Protein AF-A0A382QMJ4-F1 (afdb_monomer)

Radius of gyration: 27.03 Å; Cα contacts (8 Å, |Δi|>4): 283; chains: 1; bounding box: 65×47×82 Å

Nearest PDB structures (foldseek):
  8xok-assembly1_A  TM=1.299E-01  e=7.570E+00  Homo sapiens

pLDDT: mean 84.36, std 14.9, range [26.34, 98.0]

Structure (mmCIF, N/CA/C/O backbone):
data_AF-A0A382QMJ4-F1
#
_entry.id   AF-A0A382QMJ4-F1
#
loop_
_atom_site.group_PDB
_atom_site.id
_atom_site.type_symbol
_atom_site.label_atom_id
_atom_site.label_alt_id
_atom_site.label_comp_id
_atom_site.label_asym_id
_atom_site.label_entity_id
_atom_site.label_seq_id
_atom_site.pdbx_PDB_ins_code
_atom_site.Cartn_x
_atom_site.Cartn_y
_atom_site.Cartn_z
_atom_site.occupancy
_atom_site.B_iso_or_equiv
_atom_site.auth_seq_id
_atom_site.auth_comp_id
_atom_site.auth_asym_id
_atom_site.auth_atom_id
_atom_site.pdbx_PDB_model_num
ATOM 1 N N . MET A 1 1 ? 3.760 28.906 -30.280 1.00 43.59 1 MET A N 1
ATOM 2 C CA . MET A 1 1 ? 4.156 28.653 -28.880 1.00 43.59 1 MET A CA 1
ATOM 3 C C . MET A 1 1 ? 4.603 27.207 -28.835 1.00 43.59 1 MET A C 1
ATOM 5 O O . MET A 1 1 ? 3.850 26.388 -29.345 1.00 43.59 1 MET A O 1
ATOM 9 N N . SER A 1 2 ? 5.829 26.915 -28.385 1.00 53.88 2 SER A N 1
ATOM 10 C CA . SER A 1 2 ? 6.267 25.518 -28.235 1.00 53.88 2 SER A CA 1
ATOM 11 C C . SER A 1 2 ? 5.356 24.853 -27.202 1.00 53.88 2 SER A C 1
ATOM 13 O O . SER A 1 2 ? 4.966 25.505 -26.226 1.00 53.88 2 SER A O 1
ATOM 15 N N . SER A 1 3 ? 4.936 23.621 -27.480 1.00 79.19 3 SER A N 1
ATOM 16 C CA . SER A 1 3 ? 4.109 22.864 -26.545 1.00 79.19 3 SER A CA 1
ATOM 17 C C . SER A 1 3 ? 4.909 22.601 -25.266 1.00 79.19 3 SER A C 1
ATOM 19 O O . SER A 1 3 ? 6.141 22.594 -25.301 1.00 79.19 3 SER A O 1
ATOM 21 N N . ASP A 1 4 ? 4.242 22.401 -24.130 1.00 79.81 4 ASP A N 1
ATOM 22 C CA . ASP A 1 4 ? 4.947 22.089 -22.878 1.00 79.81 4 ASP A CA 1
ATOM 23 C C . ASP A 1 4 ? 5.762 20.787 -22.988 1.00 79.81 4 ASP A C 1
ATOM 25 O O . ASP A 1 4 ? 6.821 20.671 -22.378 1.00 79.81 4 ASP A O 1
ATOM 29 N N . LEU A 1 5 ? 5.354 19.878 -23.882 1.00 79.69 5 LEU A N 1
ATOM 30 C CA . LEU A 1 5 ? 6.121 18.690 -24.255 1.00 79.69 5 LEU A CA 1
ATOM 31 C C . LEU A 1 5 ? 7.453 19.036 -24.941 1.00 79.69 5 LEU A C 1
ATOM 33 O O . LEU A 1 5 ? 8.472 18.431 -24.628 1.00 79.69 5 LEU A O 1
ATOM 37 N N . ASP A 1 6 ? 7.472 20.024 -25.843 1.00 83.62 6 ASP A N 1
ATOM 38 C CA . ASP A 1 6 ? 8.705 20.441 -26.530 1.00 83.62 6 ASP A CA 1
ATOM 39 C C . ASP A 1 6 ? 9.717 21.054 -25.549 1.00 83.62 6 ASP A C 1
ATOM 41 O O . ASP A 1 6 ? 10.924 20.887 -25.719 1.00 83.62 6 ASP A O 1
ATOM 45 N N . LYS A 1 7 ? 9.233 21.758 -24.514 1.00 85.44 7 LYS A N 1
ATOM 46 C CA . LYS A 1 7 ? 10.092 22.302 -23.450 1.00 85.44 7 LYS A CA 1
ATOM 47 C C . LYS A 1 7 ? 10.670 21.185 -22.591 1.00 85.44 7 LYS A C 1
ATOM 49 O O . LYS A 1 7 ? 11.881 21.144 -22.410 1.00 85.44 7 LYS A O 1
ATOM 54 N N . ALA A 1 8 ? 9.822 20.262 -22.135 1.00 82.81 8 ALA A N 1
ATOM 55 C CA . ALA A 1 8 ? 10.253 19.114 -21.343 1.00 82.81 8 ALA A CA 1
ATOM 56 C C . ALA A 1 8 ? 11.268 18.251 -22.109 1.00 82.81 8 ALA A C 1
ATOM 58 O O . ALA A 1 8 ? 12.269 17.815 -21.547 1.00 82.81 8 ALA A O 1
ATOM 59 N N . LEU A 1 9 ? 11.056 18.059 -23.416 1.00 87.50 9 LEU A N 1
ATOM 60 C CA . LEU A 1 9 ? 12.003 17.363 -24.282 1.00 87.50 9 LEU A CA 1
ATOM 61 C C . LEU A 1 9 ? 13.348 18.095 -24.362 1.00 87.50 9 LEU A C 1
ATOM 63 O O . LEU A 1 9 ? 14.394 17.465 -24.230 1.00 87.50 9 LEU A O 1
ATOM 67 N N . ALA A 1 10 ? 13.337 19.415 -24.560 1.00 88.19 10 ALA A N 1
ATOM 68 C CA . ALA A 1 10 ? 14.561 20.209 -24.616 1.00 88.19 10 ALA A CA 1
ATOM 69 C C . ALA A 1 10 ? 15.339 20.177 -23.288 1.00 88.19 10 ALA A C 1
ATOM 71 O O . ALA A 1 10 ? 16.561 20.048 -23.301 1.00 88.19 10 ALA A O 1
ATOM 72 N N . GLU A 1 11 ? 14.640 20.251 -22.154 1.00 87.06 11 GLU A N 1
ATOM 73 C CA . GLU A 1 11 ? 15.237 20.139 -20.818 1.00 87.06 11 GLU A CA 1
ATOM 74 C C . GLU A 1 11 ? 15.826 18.747 -20.565 1.00 87.06 11 GLU A C 1
ATOM 76 O O . GLU A 1 11 ? 16.939 18.641 -20.052 1.00 87.06 11 GLU A O 1
ATOM 81 N N . ALA A 1 12 ? 15.126 17.681 -20.965 1.00 87.31 12 ALA A N 1
ATOM 82 C CA . ALA A 1 12 ? 15.627 16.316 -20.829 1.00 87.31 12 ALA A CA 1
ATOM 83 C C . ALA A 1 12 ? 16.903 16.098 -21.659 1.00 87.31 12 ALA A C 1
ATOM 85 O O . ALA A 1 12 ? 17.897 15.583 -21.153 1.00 87.31 12 ALA A O 1
ATOM 86 N N . LEU A 1 13 ? 16.909 16.549 -22.917 1.00 88.44 13 LEU A N 1
ATOM 87 C CA . LEU A 1 13 ? 18.073 16.426 -23.799 1.00 88.44 13 LEU A CA 1
ATOM 88 C C . LEU A 1 13 ? 19.282 17.248 -23.322 1.00 88.44 13 LEU A C 1
ATOM 90 O O . LEU A 1 13 ? 20.415 16.892 -23.635 1.00 88.44 13 LEU A O 1
ATOM 94 N N . ALA A 1 14 ? 19.066 18.325 -22.563 1.00 90.62 14 ALA A N 1
ATOM 95 C CA . ALA A 1 14 ? 20.147 19.122 -21.986 1.00 90.62 14 ALA A CA 1
ATOM 96 C C . ALA A 1 14 ? 20.826 18.453 -20.775 1.00 90.62 14 ALA A C 1
ATOM 98 O O . ALA A 1 14 ? 21.955 18.812 -20.453 1.00 90.62 14 ALA A O 1
ATOM 99 N N . ASN A 1 15 ? 20.164 17.485 -20.127 1.00 90.50 15 ASN A N 1
ATOM 100 C CA . ASN A 1 15 ? 20.586 16.890 -18.852 1.00 90.50 15 ASN A CA 1
ATOM 101 C C . ASN A 1 15 ? 20.744 15.358 -18.927 1.00 90.50 15 ASN A C 1
ATOM 103 O O . ASN A 1 15 ? 20.526 14.657 -17.938 1.00 90.50 15 ASN A O 1
ATOM 107 N N . LEU A 1 16 ? 21.098 14.819 -20.099 1.00 89.44 16 LEU A N 1
ATOM 108 C CA . LEU A 1 16 ? 21.135 13.370 -20.335 1.00 89.44 16 LEU A CA 1
ATOM 109 C C . LEU A 1 16 ? 22.058 12.613 -19.375 1.00 89.44 16 LEU A C 1
ATOM 111 O O . LEU A 1 16 ? 21.655 11.572 -18.869 1.00 89.44 16 LEU A O 1
ATOM 115 N N . ASP A 1 17 ? 23.248 13.139 -19.080 1.00 89.06 17 ASP A N 1
ATOM 116 C CA . ASP A 1 17 ? 24.201 12.476 -18.179 1.00 89.06 17 ASP A CA 1
ATOM 117 C C . ASP A 1 17 ? 23.620 12.287 -16.770 1.00 89.06 17 ASP A C 1
ATOM 119 O O . ASP A 1 17 ? 23.751 11.218 -16.171 1.00 89.06 17 ASP A O 1
ATOM 123 N N . GLU A 1 18 ? 22.920 13.305 -16.257 1.00 89.38 18 GLU A N 1
ATOM 124 C CA . GLU A 1 18 ? 22.237 13.222 -14.965 1.00 89.38 18 GLU A CA 1
ATOM 125 C C . GLU A 1 18 ? 21.070 12.230 -15.024 1.00 89.38 18 GLU A C 1
ATOM 127 O O . GLU A 1 18 ? 20.919 11.402 -14.124 1.00 89.38 18 GLU A O 1
ATOM 132 N N . ILE A 1 19 ? 20.265 12.279 -16.093 1.00 90.62 19 ILE A N 1
ATOM 133 C CA . ILE A 1 19 ? 19.146 11.350 -16.295 1.00 90.62 19 ILE A CA 1
ATOM 134 C C . ILE A 1 19 ? 19.650 9.909 -16.313 1.00 90.62 19 ILE A C 1
ATOM 136 O O . ILE A 1 19 ? 19.072 9.067 -15.635 1.00 90.62 19 ILE A O 1
ATOM 140 N N . PHE A 1 20 ? 20.731 9.615 -17.034 1.00 92.31 20 PHE A N 1
ATOM 141 C CA . PHE A 1 20 ? 21.288 8.267 -17.102 1.00 92.31 20 PHE A CA 1
ATOM 142 C C . PHE A 1 20 ? 21.798 7.782 -15.751 1.00 92.31 20 PHE A C 1
ATOM 144 O O . PHE A 1 20 ? 21.409 6.698 -15.320 1.00 92.31 20 PHE A O 1
ATOM 151 N N . ALA A 1 21 ? 22.596 8.593 -15.052 1.00 90.94 21 ALA A N 1
ATOM 152 C CA . ALA A 1 21 ? 23.123 8.223 -13.741 1.00 90.94 21 ALA A CA 1
ATOM 153 C C . ALA A 1 21 ? 21.995 7.924 -12.740 1.00 90.94 21 ALA A C 1
ATOM 155 O O . ALA A 1 21 ? 22.006 6.891 -12.071 1.00 90.94 21 ALA A O 1
ATOM 156 N N . ARG A 1 22 ? 20.979 8.794 -12.686 1.00 90.81 22 ARG A N 1
ATOM 157 C CA . ARG A 1 22 ? 19.830 8.627 -11.786 1.00 90.81 22 ARG A CA 1
ATOM 158 C C . ARG A 1 22 ? 18.921 7.474 -12.205 1.00 90.81 22 ARG A C 1
ATOM 160 O O . ARG A 1 22 ? 18.363 6.804 -11.341 1.00 90.81 22 ARG A O 1
ATOM 167 N N . TYR A 1 23 ? 18.755 7.237 -13.506 1.00 92.31 23 TYR A N 1
ATOM 168 C CA . TYR A 1 23 ? 17.988 6.104 -14.029 1.00 92.31 23 TYR A CA 1
ATOM 169 C C . TYR A 1 23 ? 18.645 4.777 -13.662 1.00 92.31 23 TYR A C 1
ATOM 171 O O . TYR A 1 23 ? 17.950 3.870 -13.211 1.00 92.31 23 TYR A O 1
ATOM 179 N N . ASP A 1 24 ? 19.970 4.685 -13.783 1.00 93.81 24 ASP A N 1
ATOM 180 C CA . ASP A 1 24 ? 20.723 3.487 -13.416 1.00 93.81 24 ASP A CA 1
ATOM 181 C C . ASP A 1 24 ? 20.689 3.221 -11.909 1.00 93.81 24 ASP A C 1
ATOM 183 O O . ASP A 1 24 ? 20.467 2.083 -11.496 1.00 93.81 24 ASP A O 1
ATOM 187 N N . GLU A 1 25 ? 20.837 4.262 -11.084 1.00 92.31 25 GLU A N 1
ATOM 188 C CA . GLU A 1 25 ? 20.699 4.161 -9.627 1.00 92.31 25 GLU A CA 1
ATOM 189 C C . GLU A 1 25 ? 19.294 3.683 -9.232 1.00 92.31 25 GLU A C 1
ATOM 191 O O . GLU A 1 25 ? 19.143 2.714 -8.484 1.00 92.31 25 GLU A O 1
ATOM 196 N N . ALA A 1 26 ? 18.256 4.317 -9.785 1.00 89.94 26 ALA A N 1
ATOM 197 C CA . ALA A 1 26 ? 16.871 3.963 -9.505 1.00 89.94 26 ALA A CA 1
ATOM 198 C C . ALA A 1 26 ? 16.523 2.544 -9.979 1.00 89.94 26 ALA A C 1
ATOM 200 O O . ALA A 1 26 ? 15.814 1.819 -9.281 1.00 89.94 26 ALA A O 1
ATOM 201 N N . ALA A 1 27 ? 17.027 2.125 -11.143 1.00 92.19 27 ALA A N 1
ATOM 202 C CA . ALA A 1 27 ? 16.827 0.775 -11.650 1.00 92.19 27 ALA A CA 1
ATOM 203 C C . ALA A 1 27 ? 17.534 -0.264 -10.770 1.00 92.19 27 ALA A C 1
ATOM 205 O O . ALA A 1 27 ? 16.921 -1.266 -10.410 1.00 92.19 27 ALA A O 1
ATOM 206 N N . ALA A 1 28 ? 18.784 -0.025 -10.365 1.00 92.62 28 ALA A N 1
ATOM 207 C CA . ALA A 1 28 ? 19.504 -0.922 -9.461 1.00 92.62 28 ALA A CA 1
ATOM 208 C C . ALA A 1 28 ? 18.771 -1.089 -8.119 1.00 92.62 28 ALA A C 1
ATOM 210 O O . ALA A 1 28 ? 18.620 -2.208 -7.619 1.00 92.62 28 ALA A O 1
ATOM 211 N N . GLU A 1 29 ? 18.248 0.007 -7.574 1.00 88.19 29 GLU A N 1
ATOM 212 C CA . GLU A 1 29 ? 17.472 -0.013 -6.338 1.00 88.19 29 GLU A CA 1
ATOM 213 C C . GLU A 1 29 ? 16.129 -0.740 -6.505 1.00 88.19 29 GLU A C 1
ATOM 215 O O . GLU A 1 29 ? 15.753 -1.562 -5.667 1.00 88.19 29 GLU A O 1
ATOM 220 N N . LEU A 1 30 ? 15.441 -0.545 -7.633 1.00 88.94 30 LEU A N 1
ATOM 221 C CA . LEU A 1 30 ? 14.241 -1.308 -7.984 1.00 88.94 30 LEU A CA 1
ATOM 222 C C . LEU A 1 30 ? 14.524 -2.819 -8.038 1.00 88.94 30 LEU A C 1
ATOM 224 O O . LEU A 1 30 ? 13.738 -3.607 -7.508 1.00 88.94 30 LEU A O 1
ATOM 228 N N . ILE A 1 31 ? 15.645 -3.237 -8.638 1.00 92.25 31 ILE A N 1
ATOM 229 C CA . ILE A 1 31 ? 16.054 -4.649 -8.680 1.00 92.25 31 ILE A CA 1
ATOM 230 C C . ILE A 1 31 ? 16.320 -5.182 -7.266 1.00 92.25 31 ILE A C 1
ATOM 232 O O . ILE A 1 31 ? 15.893 -6.296 -6.941 1.00 92.25 31 ILE A O 1
ATOM 236 N N . ARG A 1 32 ? 16.963 -4.387 -6.399 1.00 89.12 32 ARG A N 1
ATOM 237 C CA . ARG A 1 32 ? 17.190 -4.736 -4.988 1.00 89.12 32 ARG A CA 1
ATOM 238 C C . ARG A 1 32 ? 15.869 -4.968 -4.251 1.00 89.12 32 ARG A C 1
ATOM 240 O O . ARG A 1 32 ? 15.707 -6.012 -3.618 1.00 89.12 32 ARG A O 1
ATOM 247 N N . VAL A 1 33 ? 14.918 -4.041 -4.364 1.00 85.50 33 VAL A N 1
ATOM 248 C CA . VAL A 1 33 ? 13.591 -4.155 -3.733 1.00 85.50 33 VAL A CA 1
ATOM 249 C C . VAL A 1 33 ? 12.831 -5.362 -4.284 1.00 85.50 33 VAL A C 1
ATOM 251 O O . VAL A 1 33 ? 12.317 -6.173 -3.516 1.00 85.50 33 VAL A O 1
ATOM 254 N N . ALA A 1 34 ? 12.820 -5.557 -5.604 1.00 88.44 34 ALA A N 1
ATOM 255 C CA . ALA A 1 34 ? 12.154 -6.698 -6.225 1.00 88.44 34 ALA A CA 1
ATOM 256 C C . ALA A 1 34 ? 12.764 -8.045 -5.800 1.00 88.44 34 ALA A C 1
ATOM 258 O O . ALA A 1 34 ? 12.046 -9.036 -5.645 1.00 88.44 34 ALA A O 1
ATOM 259 N N . ARG A 1 35 ? 14.080 -8.101 -5.559 1.00 89.00 35 ARG A N 1
ATOM 260 C CA . ARG A 1 35 ? 14.741 -9.280 -4.985 1.00 89.00 35 ARG A CA 1
ATOM 261 C C . ARG A 1 35 ? 14.243 -9.571 -3.572 1.00 89.00 35 ARG A C 1
ATOM 263 O O . ARG A 1 35 ? 13.934 -10.729 -3.297 1.00 89.00 35 ARG A O 1
ATOM 270 N N . LEU A 1 36 ? 14.159 -8.562 -2.703 1.00 85.19 36 LEU A N 1
ATOM 271 C CA . LEU A 1 36 ? 13.637 -8.719 -1.337 1.00 85.19 36 LEU A CA 1
ATOM 272 C C . LEU A 1 36 ? 12.171 -9.161 -1.343 1.00 85.19 36 LEU A C 1
ATOM 274 O O . LEU A 1 36 ? 11.783 -10.029 -0.565 1.00 85.19 36 LEU A O 1
ATOM 278 N N . ASP A 1 37 ? 11.393 -8.660 -2.303 1.00 81.62 37 ASP A N 1
ATOM 279 C CA . ASP A 1 37 ? 10.021 -9.109 -2.544 1.00 81.62 37 ASP A CA 1
ATOM 280 C C . ASP A 1 37 ? 9.942 -10.531 -3.138 1.00 81.62 37 ASP A C 1
ATOM 282 O O . ASP A 1 37 ? 8.875 -11.142 -3.206 1.00 81.62 37 ASP A O 1
ATOM 286 N N . GLY A 1 38 ? 11.081 -11.097 -3.548 1.00 86.06 38 GLY A N 1
ATOM 287 C CA . GLY A 1 38 ? 11.242 -12.473 -3.999 1.00 86.06 38 GLY A CA 1
ATOM 288 C C . GLY A 1 38 ? 11.049 -12.692 -5.498 1.00 86.06 38 GLY A C 1
ATOM 289 O O . GLY A 1 38 ? 10.889 -13.848 -5.895 1.00 86.06 38 GLY A O 1
ATOM 290 N N . HIS A 1 39 ? 11.029 -11.643 -6.333 1.00 87.31 39 HIS A N 1
ATOM 291 C CA . HIS A 1 39 ? 10.876 -11.760 -7.795 1.00 87.31 39 HIS A CA 1
ATOM 292 C C . HIS A 1 39 ? 11.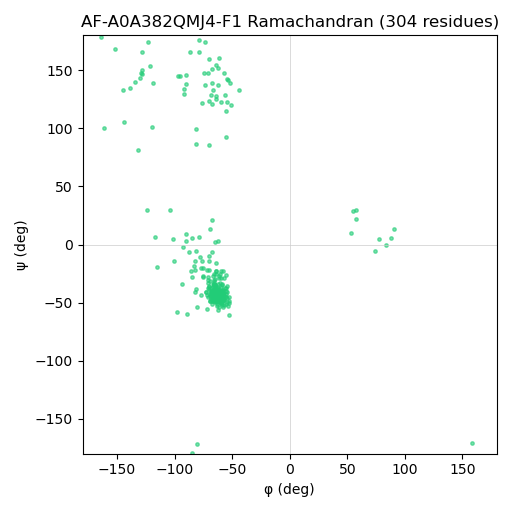936 -12.660 -8.430 1.00 87.31 39 HIS A C 1
ATOM 294 O O . HIS A 1 39 ? 11.608 -13.462 -9.295 1.00 87.31 39 HIS A O 1
ATOM 300 N N . PHE A 1 40 ? 13.164 -12.589 -7.924 1.00 91.06 40 PHE A N 1
ATOM 301 C CA . PHE A 1 40 ? 14.326 -13.296 -8.457 1.00 91.06 40 PHE A CA 1
ATOM 302 C C . PHE A 1 40 ? 14.720 -14.523 -7.619 1.00 91.06 40 PHE A C 1
ATOM 304 O O . PHE A 1 40 ? 15.900 -14.859 -7.507 1.00 91.06 40 PHE A O 1
ATOM 311 N N . ALA A 1 41 ? 13.753 -15.170 -6.960 1.00 85.88 41 ALA A N 1
ATOM 312 C CA . ALA A 1 41 ? 14.025 -16.302 -6.077 1.00 85.88 41 ALA A CA 1
ATOM 313 C C . ALA A 1 41 ? 14.816 -17.411 -6.802 1.00 85.88 41 ALA A C 1
ATOM 315 O O . ALA A 1 41 ? 14.373 -17.947 -7.816 1.00 85.88 41 ALA A O 1
ATOM 316 N N . GLY A 1 42 ? 15.984 -17.767 -6.256 1.00 84.69 42 GLY A N 1
ATOM 317 C CA . GLY A 1 42 ? 16.872 -18.788 -6.822 1.00 84.69 42 GLY A CA 1
ATOM 318 C C . GLY A 1 42 ? 17.889 -18.281 -7.851 1.00 84.69 42 GLY A C 1
ATOM 319 O O . GLY A 1 42 ? 18.602 -19.103 -8.423 1.00 84.69 42 GLY A O 1
ATOM 320 N N . ARG A 1 43 ? 17.983 -16.965 -8.089 1.00 88.88 43 ARG A N 1
ATOM 321 C CA . ARG A 1 43 ? 19.046 -16.358 -8.904 1.00 88.88 43 ARG A CA 1
ATOM 322 C C . ARG A 1 43 ? 20.192 -15.819 -8.052 1.00 88.88 43 ARG A C 1
ATOM 324 O O . ARG A 1 43 ? 19.964 -15.269 -6.979 1.00 88.88 43 ARG A O 1
ATOM 331 N N . ASP A 1 44 ? 21.406 -15.936 -8.585 1.00 87.25 44 ASP A N 1
ATOM 332 C CA . ASP A 1 44 ? 22.616 -15.367 -7.986 1.00 87.25 44 ASP A CA 1
ATOM 333 C C . ASP A 1 44 ? 22.694 -13.845 -8.167 1.00 87.25 44 ASP A C 1
ATOM 335 O O . ASP A 1 44 ? 22.311 -13.315 -9.211 1.00 87.25 44 ASP A O 1
ATOM 339 N N . ASP A 1 45 ? 23.289 -13.158 -7.189 1.00 82.00 45 ASP A N 1
ATOM 340 C CA . ASP A 1 45 ? 23.393 -11.691 -7.135 1.00 82.00 45 ASP A CA 1
ATOM 341 C C . ASP A 1 45 ? 24.124 -11.092 -8.342 1.00 82.00 45 ASP A C 1
ATOM 343 O O . ASP A 1 45 ? 23.743 -10.032 -8.831 1.00 82.00 45 ASP A O 1
ATOM 347 N N . VAL A 1 46 ? 25.123 -11.799 -8.878 1.00 82.19 46 VAL A N 1
ATOM 348 C CA . VAL A 1 46 ? 25.865 -11.375 -10.080 1.00 82.19 46 VAL A CA 1
ATOM 349 C C . VAL A 1 46 ? 24.936 -11.245 -11.288 1.00 82.19 46 VAL A C 1
ATOM 351 O O . VAL A 1 46 ? 25.105 -10.350 -12.109 1.00 82.19 46 VAL A O 1
ATOM 354 N N . ASN A 1 47 ? 23.906 -12.089 -11.366 1.00 86.25 47 ASN A N 1
ATOM 355 C CA . ASN A 1 47 ? 22.935 -12.043 -12.452 1.00 86.25 47 ASN A CA 1
ATOM 356 C C . ASN A 1 47 ? 21.911 -10.914 -12.260 1.00 86.25 47 ASN A C 1
ATOM 358 O O . ASN A 1 47 ? 21.147 -10.633 -13.176 1.00 86.25 47 ASN A O 1
ATOM 362 N N . LEU A 1 48 ? 21.855 -10.267 -11.097 1.00 91.19 48 LEU A N 1
ATOM 363 C CA . LEU A 1 48 ? 20.897 -9.197 -10.806 1.00 91.19 48 LEU A CA 1
ATOM 364 C C . LEU A 1 48 ? 21.520 -7.801 -10.918 1.00 91.19 48 LEU A C 1
ATOM 366 O O . LEU A 1 48 ? 20.851 -6.812 -10.637 1.00 91.19 48 LEU A O 1
ATOM 370 N N . ALA A 1 49 ? 22.782 -7.698 -11.338 1.00 92.31 49 ALA A N 1
ATOM 371 C CA . ALA A 1 49 ? 23.406 -6.410 -11.597 1.00 92.31 49 ALA A CA 1
ATOM 372 C C . ALA A 1 49 ? 22.698 -5.694 -12.760 1.00 92.31 49 ALA A C 1
ATOM 374 O O . ALA A 1 49 ? 22.529 -6.262 -13.841 1.00 92.31 49 ALA A O 1
ATOM 375 N N . TRP A 1 50 ? 22.294 -4.443 -12.531 1.00 94.69 50 TRP A N 1
ATOM 376 C CA . TRP A 1 50 ? 21.764 -3.580 -13.581 1.00 94.69 50 TRP A CA 1
ATOM 377 C C . TRP A 1 50 ? 22.895 -3.182 -14.545 1.00 94.69 50 TRP A C 1
ATOM 379 O O . TRP A 1 50 ? 23.888 -2.610 -14.088 1.00 94.69 50 TRP A O 1
ATOM 389 N N . PRO A 1 51 ? 22.780 -3.454 -15.860 1.00 94.69 51 PRO A N 1
ATOM 390 C CA . PRO A 1 51 ? 23.744 -2.958 -16.839 1.00 94.69 51 PRO A CA 1
ATOM 391 C C . PRO A 1 51 ? 23.690 -1.423 -16.884 1.00 94.69 51 PRO A C 1
ATOM 393 O O . PRO A 1 51 ? 22.595 -0.899 -17.087 1.00 94.69 51 PRO A O 1
ATOM 396 N N . PRO A 1 52 ? 24.801 -0.687 -16.701 1.00 93.44 52 PRO A N 1
ATOM 397 C CA . PRO A 1 52 ? 24.808 0.779 -16.717 1.00 93.44 52 PRO A CA 1
ATOM 398 C C . PRO A 1 52 ? 24.552 1.336 -18.122 1.00 93.44 52 PRO A C 1
ATOM 400 O O . PRO A 1 52 ? 24.721 0.636 -19.115 1.00 93.44 52 PRO A O 1
ATOM 403 N N . SER A 1 53 ? 24.118 2.595 -18.217 1.00 90.25 53 SER A N 1
ATOM 404 C CA . SER A 1 53 ? 23.738 3.224 -19.495 1.00 90.25 53 SER A CA 1
ATOM 405 C C . SER A 1 53 ? 24.948 3.483 -20.390 1.00 90.25 53 SER A C 1
ATOM 407 O O . SER A 1 53 ? 24.807 3.576 -21.610 1.00 90.25 53 SER A O 1
ATOM 409 N N . HIS A 1 54 ? 26.133 3.545 -19.780 1.00 90.19 54 HIS A N 1
ATOM 410 C CA . HIS A 1 54 ? 27.421 3.640 -20.450 1.00 90.19 54 HIS A CA 1
ATOM 411 C C . HIS A 1 54 ? 28.390 2.594 -19.893 1.00 90.19 54 HIS A C 1
ATOM 413 O O . HIS A 1 54 ? 28.380 2.320 -18.691 1.00 90.19 54 HIS A O 1
ATOM 419 N N . GLY A 1 55 ? 29.228 2.029 -20.763 1.00 83.75 55 GLY A N 1
ATOM 420 C CA . GLY A 1 55 ? 30.334 1.156 -20.376 1.00 83.75 55 GLY A CA 1
ATOM 421 C C . GLY A 1 55 ? 31.500 1.921 -19.739 1.00 83.75 55 GLY A C 1
ATOM 422 O O . GLY A 1 55 ? 31.530 3.153 -19.727 1.00 83.75 55 GLY A O 1
ATOM 423 N N . ASP A 1 56 ? 32.504 1.185 -19.253 1.00 81.19 56 ASP A N 1
ATOM 424 C CA . ASP A 1 56 ? 33.701 1.751 -18.602 1.00 81.19 56 ASP A CA 1
ATOM 425 C C . ASP A 1 56 ? 34.508 2.698 -19.513 1.00 81.19 56 ASP A C 1
ATOM 427 O O . ASP A 1 56 ? 35.257 3.553 -19.037 1.00 81.19 56 ASP A O 1
ATOM 431 N N . ASP A 1 57 ? 34.368 2.553 -20.831 1.00 83.50 57 ASP A N 1
ATOM 432 C CA . ASP A 1 57 ? 34.997 3.392 -21.853 1.00 83.50 57 ASP A CA 1
ATOM 433 C C . ASP A 1 57 ? 34.140 4.607 -22.266 1.00 83.50 57 ASP A C 1
ATOM 435 O O . ASP A 1 57 ? 34.533 5.370 -23.152 1.00 83.50 57 ASP A O 1
ATOM 439 N N . GLY A 1 58 ? 32.983 4.798 -21.625 1.00 81.75 58 GLY A N 1
ATOM 440 C CA . GLY A 1 58 ? 32.018 5.854 -21.924 1.00 81.75 58 GLY A CA 1
ATOM 441 C C . GLY A 1 58 ? 31.158 5.588 -23.160 1.00 81.75 58 GLY A C 1
ATOM 442 O O . GLY A 1 58 ? 30.383 6.461 -23.553 1.00 81.75 58 GLY A O 1
ATOM 443 N N . SER A 1 59 ? 31.275 4.416 -23.793 1.00 86.19 59 SER A N 1
ATOM 444 C CA . SER A 1 59 ? 30.401 4.042 -24.905 1.00 86.19 59 SER A CA 1
ATOM 445 C C . SER A 1 59 ? 28.977 3.744 -24.412 1.00 86.19 59 SER A C 1
ATOM 447 O O . SER A 1 59 ? 28.811 3.268 -23.287 1.00 86.19 59 SER A O 1
ATOM 449 N N . PRO A 1 60 ? 27.929 4.028 -25.213 1.00 87.56 60 PRO A N 1
ATOM 450 C CA . PRO A 1 60 ? 26.569 3.619 -24.879 1.00 87.56 60 PRO A CA 1
ATOM 451 C C . PRO A 1 60 ? 26.479 2.108 -24.682 1.00 87.56 60 PRO A C 1
ATOM 453 O O . PRO A 1 60 ? 27.168 1.349 -25.366 1.00 87.56 60 PRO A O 1
ATOM 456 N N . ILE A 1 61 ? 25.590 1.684 -23.787 1.00 91.44 61 ILE A N 1
ATOM 457 C CA . ILE A 1 61 ? 25.330 0.268 -23.537 1.00 91.44 61 ILE A CA 1
ATOM 458 C C . ILE A 1 61 ? 24.991 -0.493 -24.828 1.00 91.44 61 ILE A C 1
ATOM 460 O O . ILE A 1 61 ? 24.310 0.012 -25.727 1.00 91.44 61 ILE A O 1
ATOM 464 N N . ASP A 1 62 ? 25.486 -1.722 -24.920 1.00 91.19 62 ASP A N 1
ATOM 465 C CA . ASP A 1 62 ? 25.336 -2.567 -26.094 1.00 91.19 62 ASP A CA 1
ATOM 466 C C . ASP A 1 62 ? 24.011 -3.353 -26.104 1.00 91.19 62 ASP A C 1
ATOM 468 O O . ASP A 1 62 ? 23.154 -3.234 -25.223 1.00 91.19 62 ASP A O 1
ATOM 472 N N . ALA A 1 63 ? 23.824 -4.160 -27.152 1.00 93.00 63 ALA A N 1
ATOM 473 C CA . ALA A 1 63 ? 22.622 -4.972 -27.317 1.00 93.00 63 ALA A CA 1
ATOM 474 C C . ALA A 1 63 ? 22.428 -5.969 -26.169 1.00 93.00 63 ALA A C 1
ATOM 476 O O . ALA A 1 63 ? 21.304 -6.127 -25.701 1.00 93.00 63 ALA A O 1
ATOM 477 N N . GLU A 1 64 ? 23.506 -6.610 -25.713 1.00 93.69 64 GLU A N 1
ATOM 478 C CA . GLU A 1 64 ? 23.455 -7.599 -24.635 1.00 93.69 64 GLU A CA 1
ATOM 479 C C . GLU A 1 64 ? 23.022 -6.941 -23.319 1.00 93.69 64 GLU A C 1
ATOM 481 O O . GLU A 1 64 ? 22.131 -7.445 -22.632 1.00 93.69 64 GLU A O 1
ATOM 486 N N . GLY A 1 65 ? 23.562 -5.761 -23.006 1.00 93.88 65 GLY A N 1
ATOM 487 C CA . GLY A 1 65 ? 23.149 -4.977 -21.850 1.00 93.88 65 GLY A CA 1
ATOM 488 C C . GLY A 1 65 ? 21.686 -4.535 -21.914 1.00 93.88 65 GLY A C 1
ATOM 489 O O . GLY A 1 65 ? 20.957 -4.692 -20.933 1.00 93.88 65 GLY A O 1
ATOM 490 N N . LEU A 1 66 ? 21.211 -4.035 -23.061 1.00 94.75 66 LEU A N 1
ATOM 491 C CA . LEU A 1 66 ? 19.801 -3.650 -23.224 1.00 94.75 66 LEU A CA 1
ATOM 492 C C . LEU A 1 66 ? 18.846 -4.848 -23.149 1.00 94.75 66 LEU A C 1
ATOM 494 O O . LEU A 1 66 ? 17.774 -4.746 -22.549 1.00 94.75 66 LEU A O 1
ATOM 498 N N . GLU A 1 67 ? 19.225 -5.991 -23.721 1.00 96.44 67 GLU A N 1
ATOM 499 C CA . GLU A 1 67 ? 18.467 -7.239 -23.599 1.00 96.44 67 GLU A CA 1
ATOM 500 C C . GLU A 1 67 ? 18.400 -7.685 -22.141 1.00 96.44 67 GLU A C 1
ATOM 502 O O . GLU A 1 67 ? 17.316 -7.995 -21.642 1.00 96.44 67 GLU A O 1
ATOM 507 N N . ARG A 1 68 ? 19.517 -7.594 -21.414 1.00 95.19 68 ARG A N 1
ATOM 508 C CA . ARG A 1 68 ? 19.550 -7.937 -19.996 1.00 95.19 68 ARG A CA 1
ATOM 509 C C . ARG A 1 68 ? 18.666 -7.024 -19.147 1.00 95.19 68 ARG A C 1
ATOM 511 O O . ARG A 1 68 ? 17.945 -7.514 -18.277 1.00 95.19 68 ARG A O 1
ATOM 518 N N . ARG A 1 69 ? 18.668 -5.713 -19.409 1.00 95.69 69 ARG A N 1
ATOM 519 C CA . ARG A 1 69 ? 17.740 -4.764 -18.767 1.00 95.69 69 ARG A CA 1
ATOM 520 C C . ARG A 1 69 ? 16.285 -5.161 -19.015 1.00 95.69 69 ARG A C 1
ATOM 522 O O . ARG A 1 69 ? 15.494 -5.204 -18.073 1.00 95.69 69 ARG A O 1
ATOM 529 N N . ALA A 1 70 ? 15.939 -5.470 -20.267 1.00 95.62 70 ALA A N 1
ATOM 530 C CA . ALA A 1 70 ? 14.584 -5.859 -20.644 1.00 95.62 70 ALA A CA 1
ATOM 531 C C . ALA A 1 70 ? 14.143 -7.150 -19.936 1.00 95.62 70 ALA A C 1
ATOM 533 O O . ALA A 1 70 ? 13.026 -7.207 -19.428 1.00 95.62 70 ALA A O 1
ATOM 534 N N . GLU A 1 71 ? 15.022 -8.150 -19.835 1.00 95.56 71 GLU A N 1
ATOM 535 C CA . GLU A 1 71 ? 14.761 -9.394 -19.100 1.00 95.56 71 GLU A CA 1
ATOM 536 C C . GLU A 1 71 ? 14.484 -9.154 -17.613 1.00 95.56 71 GLU A C 1
ATOM 538 O O . GLU A 1 71 ? 13.504 -9.672 -17.077 1.00 95.56 71 GLU A O 1
ATOM 543 N N . LEU A 1 72 ? 15.328 -8.359 -16.945 1.00 95.94 72 LEU A N 1
ATOM 544 C CA . LEU A 1 72 ? 15.182 -8.058 -15.520 1.00 95.94 72 LEU A CA 1
ATOM 545 C C . LEU A 1 72 ? 13.845 -7.362 -15.226 1.00 95.94 72 LEU A C 1
ATOM 547 O O . LEU A 1 72 ? 13.131 -7.751 -14.301 1.00 95.94 72 LEU A O 1
ATOM 551 N N . ILE A 1 73 ? 13.482 -6.364 -16.034 1.00 95.69 73 ILE A N 1
ATOM 552 C CA . ILE A 1 73 ? 12.222 -5.630 -15.874 1.00 95.69 73 ILE A CA 1
ATOM 553 C C . ILE A 1 73 ? 11.013 -6.498 -16.244 1.00 95.69 73 ILE A C 1
ATOM 555 O O . ILE A 1 73 ? 9.993 -6.446 -15.553 1.00 95.69 73 ILE A O 1
ATOM 559 N N . ALA A 1 74 ? 11.116 -7.327 -17.288 1.00 94.94 74 ALA A N 1
ATOM 560 C CA . ALA A 1 74 ? 10.056 -8.255 -17.676 1.00 94.94 74 ALA A CA 1
ATOM 561 C C . ALA A 1 74 ? 9.761 -9.281 -16.574 1.00 94.94 74 ALA A C 1
ATOM 563 O O . ALA A 1 74 ? 8.599 -9.545 -16.287 1.00 94.94 74 ALA A O 1
ATOM 564 N N . GLU A 1 75 ? 10.783 -9.807 -15.898 1.00 94.19 75 GLU A N 1
ATOM 565 C CA . GLU A 1 75 ? 10.602 -10.754 -14.792 1.00 94.19 75 GLU A CA 1
ATOM 566 C C . GLU A 1 75 ? 9.902 -10.123 -13.581 1.00 94.19 75 GLU A C 1
ATOM 568 O O . GLU A 1 75 ? 9.034 -10.749 -12.960 1.00 94.19 75 GLU A O 1
ATOM 573 N N . ILE A 1 76 ? 10.217 -8.861 -13.268 1.00 93.00 76 ILE A N 1
ATOM 574 C CA . ILE A 1 76 ? 9.484 -8.115 -12.238 1.00 93.00 76 ILE A CA 1
ATOM 575 C C . ILE A 1 76 ? 8.031 -7.947 -12.668 1.00 93.00 76 ILE A C 1
ATOM 577 O O . ILE A 1 76 ? 7.127 -8.329 -11.922 1.00 93.00 76 ILE A O 1
ATOM 581 N N . HIS A 1 77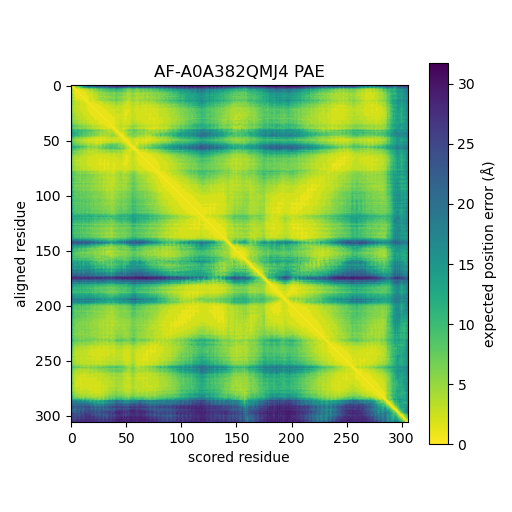 ? 7.815 -7.417 -13.874 1.00 92.44 77 HIS A N 1
ATOM 582 C CA . HIS A 1 77 ? 6.492 -7.196 -14.440 1.00 92.44 77 HIS A CA 1
ATOM 583 C C . HIS A 1 77 ? 5.662 -8.487 -14.393 1.00 92.44 77 HIS A C 1
ATOM 585 O O . HIS A 1 77 ? 4.667 -8.570 -13.677 1.00 92.44 77 HIS A O 1
ATOM 591 N N . ASP A 1 78 ? 6.099 -9.555 -15.040 1.00 91.62 78 ASP A N 1
ATOM 592 C CA . ASP A 1 78 ? 5.313 -10.785 -15.144 1.00 91.62 78 ASP A CA 1
ATOM 593 C C . ASP A 1 78 ? 5.081 -11.461 -13.778 1.00 91.62 78 ASP A C 1
ATOM 595 O O . ASP A 1 78 ? 4.069 -12.139 -13.571 1.00 91.62 78 ASP A O 1
ATOM 599 N N . GLY A 1 79 ? 5.971 -11.223 -12.809 1.00 88.75 79 GLY A N 1
ATOM 600 C CA . GLY A 1 79 ? 5.834 -11.699 -11.435 1.00 88.75 79 GLY A CA 1
ATOM 601 C C . GLY A 1 79 ? 4.847 -10.914 -10.559 1.00 88.75 79 GLY A C 1
ATOM 602 O O . GLY A 1 79 ? 4.393 -11.453 -9.546 1.00 88.75 79 GLY A O 1
ATOM 603 N N . ILE A 1 80 ? 4.492 -9.668 -10.899 1.00 87.56 80 ILE A N 1
ATOM 604 C CA . ILE A 1 80 ? 3.647 -8.810 -10.045 1.00 87.56 80 ILE A CA 1
ATOM 605 C C . ILE A 1 80 ? 2.191 -9.289 -9.955 1.00 87.56 80 ILE A C 1
ATOM 607 O O . ILE A 1 80 ? 1.694 -9.393 -8.830 1.00 87.56 80 ILE A O 1
ATOM 611 N N . PRO A 1 81 ? 1.470 -9.611 -11.051 1.00 87.44 81 PRO A N 1
ATOM 612 C CA . PRO A 1 81 ? 0.056 -9.976 -10.976 1.00 87.44 81 PRO A CA 1
ATOM 613 C C . PRO A 1 81 ? -0.271 -11.101 -9.978 1.00 87.44 81 PRO A C 1
ATOM 615 O O . PRO A 1 81 ? -1.182 -10.905 -9.165 1.00 87.44 81 PRO A O 1
ATOM 618 N N . PRO A 1 82 ? 0.437 -12.252 -9.954 1.00 87.31 82 PRO A N 1
ATOM 619 C CA . PRO A 1 82 ? 0.144 -13.299 -8.978 1.00 87.31 82 PRO A CA 1
ATOM 620 C C . PRO A 1 82 ? 0.466 -12.882 -7.533 1.00 87.31 82 PRO A C 1
ATOM 622 O O . PRO A 1 82 ? -0.293 -13.231 -6.627 1.00 87.31 82 PRO A O 1
ATOM 625 N N . ARG A 1 83 ? 1.540 -12.111 -7.300 1.00 84.56 83 ARG A N 1
ATOM 626 C CA . ARG A 1 83 ? 1.914 -11.609 -5.962 1.00 84.56 83 ARG A CA 1
ATOM 627 C C . ARG A 1 83 ? 0.902 -10.602 -5.434 1.00 84.56 83 ARG A C 1
ATOM 629 O O . ARG A 1 83 ? 0.405 -10.765 -4.322 1.00 84.56 83 ARG A O 1
ATOM 636 N N . ARG A 1 84 ? 0.536 -9.621 -6.265 1.00 86.56 84 ARG A N 1
ATOM 637 C CA . ARG A 1 84 ? -0.518 -8.640 -5.983 1.00 86.56 84 ARG A CA 1
ATOM 638 C C . ARG A 1 84 ? -1.812 -9.346 -5.607 1.00 86.56 84 ARG A C 1
ATOM 640 O O . ARG A 1 84 ? -2.380 -9.051 -4.564 1.00 86.56 84 ARG A O 1
ATOM 647 N N . ASN A 1 85 ? -2.269 -10.285 -6.437 1.00 89.38 85 ASN A N 1
ATOM 648 C CA . ASN A 1 85 ? -3.531 -10.978 -6.192 1.00 89.38 85 ASN A CA 1
ATOM 649 C C . ASN A 1 85 ? -3.499 -11.744 -4.863 1.00 89.38 85 ASN A C 1
ATOM 651 O O . ASN A 1 85 ? -4.446 -11.630 -4.094 1.00 89.38 85 ASN A O 1
ATOM 655 N N . ARG A 1 86 ? -2.408 -12.462 -4.559 1.00 88.19 86 ARG A N 1
ATOM 656 C CA . ARG A 1 86 ? -2.253 -13.156 -3.272 1.00 88.19 86 ARG A CA 1
ATOM 657 C C . ARG A 1 86 ? -2.330 -12.182 -2.096 1.00 88.19 86 ARG A C 1
ATOM 659 O O . ARG A 1 86 ? -3.155 -12.369 -1.214 1.00 88.19 86 ARG A O 1
ATOM 666 N N . ARG A 1 87 ? -1.535 -11.110 -2.114 1.00 86.50 87 ARG A N 1
ATOM 667 C CA . ARG A 1 87 ? -1.485 -10.140 -1.007 1.00 86.50 87 ARG A CA 1
ATOM 668 C C . ARG A 1 87 ? -2.792 -9.372 -0.817 1.00 86.50 87 ARG A C 1
ATOM 670 O O . ARG A 1 87 ? -3.137 -9.052 0.320 1.00 86.50 87 ARG A O 1
ATOM 677 N N . LEU A 1 88 ? -3.512 -9.085 -1.903 1.00 88.88 88 LEU A N 1
ATOM 678 C CA . LEU A 1 88 ? -4.838 -8.468 -1.848 1.00 88.88 88 LEU A CA 1
ATOM 679 C C . LEU A 1 88 ? -5.888 -9.409 -1.270 1.00 88.88 88 LEU A C 1
ATOM 681 O O . LEU A 1 88 ? -6.678 -8.969 -0.441 1.00 88.88 88 LEU A O 1
ATOM 685 N N . VAL A 1 89 ? -5.873 -10.684 -1.664 1.00 92.44 89 VAL A N 1
ATOM 686 C CA . VAL A 1 89 ? -6.748 -11.703 -1.070 1.00 92.44 89 VAL A CA 1
ATOM 687 C C . VAL A 1 89 ? -6.445 -11.845 0.418 1.00 92.44 89 VAL A C 1
ATOM 689 O O . VAL A 1 89 ? -7.357 -11.715 1.222 1.00 92.44 89 VAL A O 1
ATOM 692 N N . ASP A 1 90 ? -5.174 -11.968 0.805 1.00 90.44 90 ASP A N 1
ATOM 693 C CA . ASP A 1 90 ? -4.785 -12.073 2.216 1.00 90.44 90 ASP A CA 1
ATOM 694 C C . ASP A 1 90 ? -5.258 -10.861 3.043 1.00 90.44 90 ASP A C 1
ATOM 696 O O . ASP A 1 90 ? -5.682 -11.005 4.189 1.00 90.44 90 ASP A O 1
ATOM 700 N N . ALA A 1 91 ? -5.184 -9.651 2.480 1.00 90.38 91 ALA A N 1
ATOM 701 C CA . ALA A 1 91 ? -5.632 -8.433 3.154 1.00 90.38 91 ALA A CA 1
ATOM 702 C C . ALA A 1 91 ? -7.159 -8.357 3.261 1.00 90.38 91 ALA A C 1
ATOM 704 O O . ALA A 1 91 ? -7.688 -8.023 4.321 1.00 90.38 91 ALA A O 1
ATOM 705 N N . HIS A 1 92 ? -7.857 -8.706 2.180 1.00 93.00 92 HIS A N 1
ATOM 706 C CA . HIS A 1 92 ? -9.311 -8.778 2.139 1.00 93.00 92 HIS A CA 1
ATOM 707 C C . HIS A 1 92 ? -9.849 -9.821 3.127 1.00 93.00 92 HIS A C 1
ATOM 709 O O . HIS A 1 92 ? -10.762 -9.531 3.894 1.00 93.00 92 HIS A O 1
ATOM 715 N N . ASP A 1 93 ? -9.252 -11.011 3.173 1.00 94.56 93 ASP A N 1
ATOM 716 C CA . ASP A 1 93 ? -9.662 -12.082 4.082 1.00 94.56 93 ASP A CA 1
ATOM 717 C C . ASP A 1 93 ? -9.463 -11.672 5.545 1.00 94.56 93 ASP A C 1
ATOM 719 O O . ASP A 1 93 ? -10.332 -11.914 6.386 1.00 94.56 93 ASP A O 1
ATOM 723 N N . ARG A 1 94 ? -8.363 -10.970 5.860 1.00 90.81 94 ARG A N 1
ATOM 724 C CA . ARG A 1 94 ? -8.171 -10.365 7.187 1.00 90.81 94 ARG A CA 1
ATOM 725 C C . ARG A 1 94 ? -9.261 -9.337 7.484 1.00 90.81 94 ARG A C 1
ATOM 727 O O . ARG A 1 94 ? -9.866 -9.421 8.550 1.00 90.81 94 ARG A O 1
ATOM 734 N N . TYR A 1 95 ? -9.544 -8.413 6.567 1.00 93.38 95 TYR A N 1
ATOM 735 C CA . TYR A 1 95 ? -10.601 -7.409 6.726 1.00 93.38 95 TYR A CA 1
ATOM 736 C C . TYR A 1 95 ? -11.969 -8.052 7.007 1.00 93.38 95 TYR A C 1
ATOM 738 O O . TYR A 1 95 ? -12.608 -7.744 8.018 1.00 93.38 95 TYR A O 1
ATOM 746 N N . GLU A 1 96 ? -12.378 -9.018 6.185 1.00 96.75 96 GLU A N 1
ATOM 747 C CA . GLU A 1 96 ? -13.648 -9.725 6.361 1.00 96.75 96 GLU A CA 1
ATOM 748 C C . GLU A 1 96 ? -13.676 -10.554 7.652 1.00 96.75 96 GLU A C 1
ATOM 750 O O . GLU A 1 96 ? -14.703 -10.586 8.325 1.00 96.75 96 GLU A O 1
ATOM 755 N N . SER A 1 97 ? -12.555 -11.147 8.081 1.00 95.81 97 SER A N 1
ATOM 756 C CA . SER A 1 97 ? -12.488 -11.885 9.353 1.00 95.81 97 SER A CA 1
ATOM 757 C C . SER A 1 97 ? -12.701 -10.999 10.590 1.00 95.81 97 SER A C 1
ATOM 759 O O . SER A 1 97 ? -13.215 -11.468 11.607 1.00 95.81 97 SER A O 1
ATOM 761 N N . ARG A 1 98 ? -12.333 -9.710 10.518 1.00 95.12 98 ARG A N 1
ATOM 762 C CA . ARG A 1 98 ? -12.468 -8.745 11.626 1.00 95.12 98 ARG A CA 1
ATOM 763 C C . ARG A 1 98 ? -13.850 -8.095 11.669 1.00 95.12 98 ARG A C 1
ATOM 765 O O . ARG A 1 98 ? -14.303 -7.661 12.731 1.00 95.12 98 ARG A O 1
ATOM 772 N N . ARG A 1 99 ? -14.554 -8.072 10.536 1.00 96.25 99 ARG A N 1
ATOM 773 C CA . ARG A 1 99 ? -15.861 -7.423 10.382 1.00 96.25 99 ARG A CA 1
ATOM 774 C C . ARG A 1 99 ? -16.934 -7.911 11.369 1.00 96.25 99 ARG A C 1
ATOM 776 O O . ARG A 1 99 ? -17.621 -7.054 11.929 1.00 96.25 99 ARG A O 1
ATOM 783 N N . PRO A 1 100 ? -17.108 -9.221 11.649 1.00 96.69 100 PRO A N 1
ATOM 784 C CA . PRO A 1 100 ? -18.116 -9.673 12.607 1.00 96.69 100 PRO A CA 1
ATOM 785 C C . PRO A 1 100 ? -17.872 -9.128 14.018 1.00 96.69 100 PRO A C 1
ATOM 787 O O . PRO A 1 100 ? -18.805 -8.640 14.658 1.00 96.69 100 PRO A O 1
ATOM 790 N N . ALA A 1 101 ? -16.616 -9.151 14.478 1.00 95.56 101 ALA A N 1
ATOM 791 C CA . ALA A 1 101 ? -16.238 -8.632 15.788 1.00 95.56 101 ALA A CA 1
ATOM 792 C C . ALA A 1 101 ? -16.483 -7.120 15.879 1.00 95.56 101 ALA A C 1
ATOM 794 O O . ALA A 1 101 ? -17.061 -6.658 16.862 1.00 95.56 101 ALA A O 1
ATOM 795 N N . TYR A 1 102 ? -16.135 -6.362 14.837 1.00 96.88 102 TYR A N 1
ATOM 796 C CA . TYR A 1 102 ? -16.426 -4.931 14.751 1.00 96.88 102 TYR A CA 1
ATOM 797 C C . TYR A 1 102 ? -17.929 -4.634 14.872 1.00 96.88 102 TYR A C 1
ATOM 799 O O . TYR A 1 102 ? -18.352 -3.870 15.738 1.00 96.88 102 TYR A O 1
ATOM 807 N N . LEU A 1 103 ? -18.766 -5.297 14.065 1.00 96.62 103 LEU A N 1
ATOM 808 C CA . LEU A 1 103 ? -20.218 -5.079 14.069 1.00 96.62 103 LEU A CA 1
ATOM 809 C C . LEU A 1 103 ? -20.885 -5.512 15.383 1.00 96.62 103 LEU A C 1
ATOM 811 O O . LEU A 1 103 ? -21.857 -4.893 15.821 1.00 96.62 103 LEU A O 1
ATOM 815 N N . ARG A 1 104 ? -20.398 -6.582 16.022 1.00 96.31 104 ARG A N 1
ATOM 816 C CA . ARG A 1 104 ? -20.853 -6.992 17.360 1.00 96.31 104 ARG A CA 1
ATOM 817 C C . ARG A 1 104 ? -20.508 -5.929 18.402 1.00 96.31 104 ARG A C 1
ATOM 819 O O . ARG A 1 104 ? -21.382 -5.535 19.167 1.00 96.31 104 ARG A O 1
ATOM 826 N N . ASN A 1 105 ? -19.279 -5.423 18.394 1.00 96.94 105 ASN A N 1
ATOM 827 C CA . ASN A 1 105 ? -18.824 -4.439 19.375 1.00 96.94 105 ASN A CA 1
ATOM 828 C C . ASN A 1 105 ? -19.449 -3.051 19.185 1.00 96.94 105 ASN A C 1
ATOM 830 O O . ASN A 1 105 ? -19.721 -2.383 20.174 1.00 96.94 105 ASN A O 1
ATOM 834 N N . LEU A 1 106 ? -19.792 -2.642 17.961 1.00 96.19 106 LEU A N 1
ATOM 835 C CA . LEU A 1 106 ? -20.596 -1.430 17.755 1.00 96.19 106 LEU A CA 1
ATOM 836 C C . LEU A 1 106 ? -21.983 -1.533 18.404 1.00 96.19 106 LEU A C 1
ATOM 838 O O . LEU A 1 106 ? -22.483 -0.567 18.975 1.00 96.19 106 LEU A O 1
ATOM 842 N N . ARG A 1 107 ? -22.615 -2.711 18.338 1.00 97.31 107 ARG A N 1
ATOM 843 C CA . ARG A 1 107 ? -23.903 -2.949 19.006 1.00 97.31 107 ARG A CA 1
ATOM 844 C C . ARG A 1 107 ? -23.742 -2.957 20.526 1.00 97.31 107 ARG A C 1
ATOM 846 O O . ARG A 1 107 ? -24.571 -2.366 21.213 1.00 97.31 107 ARG A O 1
ATOM 853 N N . LEU A 1 108 ? -22.656 -3.551 21.029 1.00 97.19 108 LEU A N 1
ATOM 854 C CA . LEU A 1 108 ? -22.302 -3.518 22.449 1.00 97.19 108 LEU A CA 1
ATOM 855 C C . LEU A 1 108 ? -22.093 -2.084 22.943 1.00 97.19 108 LEU A C 1
ATOM 857 O O . LEU A 1 108 ? -22.685 -1.705 23.945 1.00 97.19 108 LEU A O 1
ATOM 861 N N . PHE A 1 109 ? -21.340 -1.268 22.203 1.00 97.75 109 PHE A N 1
ATOM 862 C CA . PHE A 1 109 ? -21.119 0.145 22.510 1.00 97.75 109 PHE A CA 1
AT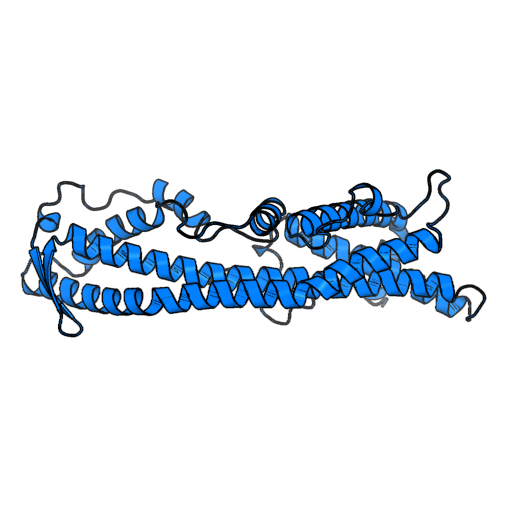OM 863 C C . PHE A 1 109 ? -22.437 0.894 22.703 1.00 97.75 109 PHE A C 1
ATOM 865 O O . PHE A 1 109 ? -22.635 1.540 23.728 1.00 97.75 109 PHE A O 1
ATOM 872 N N . LEU A 1 110 ? -23.370 0.753 21.755 1.00 97.25 110 LEU A N 1
ATOM 873 C CA . LEU A 1 110 ? -24.676 1.409 21.830 1.00 97.25 110 LEU A CA 1
ATOM 874 C C . LEU A 1 110 ? -25.510 0.914 23.018 1.00 97.25 110 LEU A C 1
ATOM 876 O O . LEU A 1 110 ? -26.215 1.705 23.640 1.00 97.25 110 LEU A O 1
ATOM 880 N N . GLN A 1 111 ? -25.444 -0.381 23.340 1.00 97.25 111 GLN A N 1
ATOM 881 C CA . GLN A 1 111 ? -26.147 -0.940 24.493 1.00 97.25 111 GLN A CA 1
ATOM 882 C C . GLN A 1 111 ? -25.582 -0.405 25.816 1.00 97.25 111 GLN A C 1
ATOM 884 O O . GLN A 1 111 ? -26.355 0.051 26.658 1.00 97.25 111 GLN A O 1
ATOM 889 N N . VAL A 1 112 ? -24.257 -0.425 25.983 1.00 97.31 112 VAL A N 1
ATOM 890 C CA . VAL A 1 112 ? -23.580 0.032 27.206 1.00 97.31 112 VAL A CA 1
ATOM 891 C C . VAL A 1 112 ? -23.738 1.544 27.380 1.00 97.31 112 VAL A C 1
ATOM 893 O O . VAL A 1 112 ? -24.047 1.991 28.477 1.00 97.31 112 VAL A O 1
ATOM 896 N N . GLN A 1 113 ? -23.629 2.333 26.304 1.00 98.00 113 GLN A N 1
ATOM 897 C CA . GLN A 1 113 ? -23.870 3.781 26.348 1.00 98.00 113 GLN A CA 1
ATOM 898 C C . GLN A 1 113 ? -25.287 4.102 26.834 1.00 98.00 113 GLN A C 1
ATOM 900 O O . GLN A 1 113 ? -25.489 5.037 27.605 1.00 98.00 113 GLN A O 1
ATOM 905 N N . ARG A 1 114 ? -26.275 3.322 26.385 1.00 97.38 114 ARG A N 1
ATOM 906 C CA . ARG A 1 114 ? -27.670 3.519 26.775 1.00 97.38 114 ARG A CA 1
ATOM 907 C C . ARG A 1 114 ? -27.886 3.209 28.253 1.00 97.38 114 ARG A C 1
ATOM 909 O O . ARG A 1 114 ? -28.454 4.041 28.944 1.00 97.38 114 ARG A O 1
ATOM 916 N N . GLN A 1 115 ? -27.368 2.079 28.737 1.00 97.62 115 GLN A N 1
ATOM 917 C CA . GLN A 1 115 ? -27.431 1.733 30.163 1.00 97.62 115 GLN A CA 1
ATOM 918 C C . GLN A 1 115 ? -26.709 2.761 31.031 1.00 97.62 115 GLN A C 1
ATOM 920 O O . GLN A 1 115 ? -27.262 3.203 32.024 1.00 97.62 115 GLN A O 1
ATOM 925 N N . PHE A 1 116 ? -25.523 3.216 30.619 1.00 97.69 116 PHE A N 1
ATOM 926 C CA . PHE A 1 116 ? -24.764 4.235 31.346 1.00 97.69 116 PHE A CA 1
ATOM 927 C C . PHE A 1 116 ? -25.584 5.510 31.602 1.00 97.69 116 PHE A C 1
ATOM 929 O O . PHE A 1 116 ? -25.525 6.084 32.688 1.00 97.69 116 PHE A O 1
ATOM 936 N N . VAL A 1 117 ? -26.360 5.947 30.605 1.00 97.25 117 VAL A N 1
ATOM 937 C CA . VAL A 1 117 ? -27.238 7.118 30.728 1.00 97.25 117 VAL A CA 1
ATOM 938 C C . VAL A 1 117 ? -28.511 6.789 31.513 1.00 97.25 117 VAL A C 1
ATOM 940 O O . VAL A 1 117 ? -28.917 7.579 32.361 1.00 97.25 117 VAL A O 1
ATOM 943 N N . ASP A 1 118 ? -29.136 5.641 31.246 1.00 96.94 118 ASP A N 1
ATOM 944 C CA . ASP A 1 118 ? -30.384 5.226 31.899 1.00 96.94 118 ASP A CA 1
ATOM 945 C C . ASP A 1 118 ? -30.191 4.966 33.411 1.00 96.94 118 ASP A C 1
ATOM 947 O O . ASP A 1 118 ? -31.101 5.236 34.198 1.00 96.94 118 ASP A O 1
ATOM 951 N N . ASP A 1 119 ? -28.998 4.525 33.822 1.00 95.75 119 ASP A N 1
ATOM 952 C CA . ASP A 1 119 ? -28.605 4.270 35.216 1.00 95.75 119 ASP A CA 1
ATOM 953 C C . ASP A 1 119 ? -28.094 5.531 35.951 1.00 95.75 119 ASP A C 1
ATOM 955 O O . ASP A 1 119 ? -27.638 5.440 37.092 1.00 95.75 119 ASP A O 1
ATOM 959 N N . ASP A 1 120 ? -28.161 6.712 35.318 1.00 94.00 120 ASP A N 1
ATOM 960 C CA . ASP A 1 120 ? -27.690 8.003 35.857 1.00 94.00 120 ASP A CA 1
ATOM 961 C C . ASP A 1 120 ? -26.192 8.000 36.251 1.00 94.00 120 ASP A C 1
ATOM 963 O O . ASP A 1 120 ? -25.754 8.725 37.146 1.00 94.00 120 ASP A O 1
ATOM 967 N N . ALA A 1 121 ? -25.367 7.189 35.569 1.00 92.94 121 ALA A N 1
ATOM 968 C CA . ALA A 1 121 ? -23.916 7.131 35.794 1.00 92.94 121 ALA A CA 1
ATOM 969 C C . ALA A 1 121 ? -23.163 8.337 35.186 1.00 92.94 121 ALA A C 1
ATOM 971 O O . ALA A 1 121 ? -21.993 8.584 35.508 1.00 92.94 121 ALA A O 1
ATOM 972 N N . GLY A 1 122 ? -23.830 9.092 34.308 1.00 94.06 122 GLY A N 1
ATOM 973 C CA . GLY A 1 122 ? -23.342 10.323 33.691 1.00 94.06 122 GLY A CA 1
ATOM 974 C C . GLY A 1 122 ? -24.066 10.653 32.384 1.00 94.06 122 GLY A C 1
ATOM 975 O O . GLY A 1 122 ? -25.054 10.029 32.005 1.00 94.06 122 GLY A O 1
ATOM 976 N N . THR A 1 123 ? -23.553 11.646 31.662 1.00 96.12 123 THR A N 1
ATOM 977 C CA . THR A 1 123 ? -24.062 12.032 30.340 1.00 96.12 123 THR A CA 1
ATOM 978 C C . THR A 1 123 ? -23.428 11.208 29.217 1.00 96.12 123 THR A C 1
ATOM 980 O O . THR A 1 123 ? -22.364 10.612 29.375 1.00 96.12 123 THR A O 1
ATOM 983 N N . THR A 1 124 ? -24.015 11.250 28.018 1.00 94.62 124 THR A N 1
ATOM 984 C CA . THR A 1 124 ? -23.385 10.695 26.805 1.00 94.62 124 THR A CA 1
ATOM 985 C C . THR A 1 124 ? -21.984 11.258 26.565 1.00 94.62 124 THR A C 1
ATOM 987 O O . THR A 1 124 ? -21.090 10.531 26.150 1.00 94.62 124 THR A O 1
ATOM 990 N N . ARG A 1 125 ? -21.763 12.540 26.879 1.00 94.00 125 ARG A N 1
ATOM 991 C CA . ARG A 1 125 ? -20.442 13.160 26.759 1.00 94.00 125 ARG A CA 1
ATOM 992 C C . ARG A 1 125 ? -19.437 12.528 27.722 1.00 94.00 125 ARG A C 1
ATOM 994 O O . ARG A 1 125 ? -18.311 12.266 27.320 1.00 94.00 125 ARG A O 1
ATOM 1001 N N . ASP A 1 126 ? -19.843 12.286 28.966 1.00 94.06 126 ASP A N 1
ATOM 1002 C CA . ASP A 1 126 ? -18.987 11.623 29.953 1.00 94.06 126 ASP A CA 1
ATOM 1003 C C . ASP A 1 126 ? -18.587 10.220 29.481 1.00 94.06 126 ASP A C 1
ATOM 1005 O O . ASP A 1 126 ? -17.435 9.812 29.625 1.00 94.06 126 ASP A O 1
ATOM 1009 N N . PHE A 1 127 ? -19.529 9.498 28.870 1.00 95.81 127 PHE A N 1
ATOM 1010 C CA . PHE A 1 127 ? -19.275 8.193 28.271 1.00 95.81 127 PHE A CA 1
ATOM 1011 C C . PHE A 1 127 ? -18.270 8.263 27.114 1.00 95.81 127 PHE A C 1
ATOM 1013 O O . PHE A 1 127 ? -17.339 7.462 27.063 1.00 95.81 127 PHE A O 1
ATOM 1020 N N . ASP A 1 128 ? -18.420 9.232 26.208 1.00 93.12 128 ASP A N 1
ATOM 1021 C CA . ASP A 1 128 ? -17.503 9.419 25.079 1.00 93.12 128 ASP A CA 1
ATOM 1022 C C . ASP A 1 128 ? -16.088 9.805 25.551 1.00 93.12 128 ASP A C 1
ATOM 1024 O O . ASP A 1 128 ? -15.099 9.363 24.966 1.00 93.12 128 ASP A O 1
ATOM 1028 N N . GLU A 1 129 ? -15.971 10.586 26.632 1.00 91.81 129 GLU A N 1
ATOM 1029 C CA . GLU A 1 129 ? -14.684 10.924 27.255 1.00 91.81 129 GLU A CA 1
ATOM 1030 C C . GLU A 1 129 ? -14.005 9.684 27.869 1.00 91.81 129 GLU A C 1
ATOM 1032 O O . GLU A 1 129 ? -12.796 9.505 27.705 1.00 91.81 129 GLU A O 1
ATOM 1037 N N . LEU A 1 130 ? -14.770 8.791 28.509 1.00 94.25 130 LEU A N 1
ATOM 1038 C CA . LEU A 1 130 ? -14.280 7.494 28.996 1.00 94.25 130 LEU A CA 1
ATOM 1039 C C . LEU A 1 130 ? -13.854 6.588 27.825 1.00 94.25 130 LEU A C 1
ATOM 1041 O O . LEU A 1 130 ? -12.736 6.071 27.808 1.00 94.25 130 LEU A O 1
ATOM 1045 N N . TYR A 1 131 ? -14.694 6.438 26.799 1.00 94.69 131 TYR A N 1
ATOM 1046 C CA . TYR A 1 131 ? -14.349 5.655 25.611 1.00 94.69 131 TYR A CA 1
ATOM 1047 C C . TYR A 1 131 ? -13.094 6.190 24.909 1.00 94.69 131 TYR A C 1
ATOM 1049 O O . TYR A 1 131 ? -12.238 5.410 24.495 1.00 94.69 131 TYR A O 1
ATOM 1057 N N . GLY A 1 132 ? -12.938 7.515 24.836 1.00 90.69 132 GLY A N 1
ATOM 1058 C CA . GLY A 1 132 ? -11.758 8.165 24.274 1.00 90.69 132 GLY A CA 1
ATOM 1059 C C . GLY A 1 132 ? -10.447 7.717 24.928 1.00 90.69 132 GLY A C 1
ATOM 1060 O O . GLY A 1 132 ? -9.462 7.526 24.218 1.00 90.69 132 GLY A O 1
ATOM 1061 N N . VAL A 1 133 ? -10.436 7.476 26.246 1.00 89.56 133 VAL A N 1
ATOM 1062 C CA . VAL A 1 133 ? -9.250 6.967 26.962 1.00 89.56 133 VAL A CA 1
ATOM 1063 C C . VAL A 1 133 ? -8.857 5.587 26.448 1.00 89.56 133 VAL A C 1
ATOM 1065 O O . VAL A 1 133 ? -7.742 5.407 25.963 1.00 89.56 133 VAL A O 1
ATOM 1068 N N . VAL A 1 134 ? -9.776 4.621 26.491 1.00 91.94 134 VAL A N 1
ATOM 1069 C CA . VAL A 1 134 ? -9.465 3.242 26.076 1.00 91.94 134 VAL A CA 1
ATOM 1070 C C . VAL A 1 134 ? -9.289 3.103 24.562 1.00 91.94 134 VAL A C 1
ATOM 1072 O O . VAL A 1 134 ? -8.647 2.164 24.096 1.00 91.94 134 VAL A O 1
ATOM 1075 N N . TYR A 1 135 ? -9.840 4.027 23.774 1.00 90.69 135 TYR A N 1
ATOM 1076 C CA . TYR A 1 135 ? -9.592 4.111 22.338 1.00 90.69 135 TYR A CA 1
ATOM 1077 C C . TYR A 1 135 ? -8.160 4.551 22.033 1.00 90.69 135 TYR A C 1
ATOM 1079 O O . TYR A 1 135 ? -7.498 3.933 21.201 1.00 90.69 135 TYR A O 1
A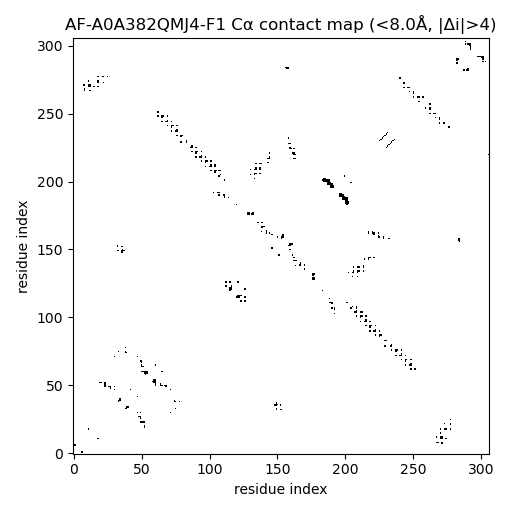TOM 1087 N N . LEU A 1 136 ? -7.650 5.563 22.741 1.00 87.56 136 LEU A N 1
ATOM 1088 C CA . LEU A 1 136 ? -6.249 5.970 22.628 1.00 87.56 136 LEU A CA 1
ATOM 1089 C C . LEU A 1 136 ? -5.298 4.875 23.134 1.00 87.56 136 LEU A C 1
ATOM 1091 O O . LEU A 1 136 ? -4.287 4.620 22.485 1.00 87.56 136 LEU A O 1
ATOM 1095 N N . GLU A 1 137 ? -5.643 4.181 24.226 1.00 87.50 137 GLU A N 1
ATOM 1096 C CA . GLU A 1 137 ? -4.896 3.001 24.692 1.00 87.50 137 GLU A CA 1
ATOM 1097 C C . GLU A 1 137 ? -4.854 1.908 23.608 1.00 87.50 137 GLU A C 1
ATOM 1099 O O . GLU A 1 137 ? -3.788 1.369 23.314 1.00 87.50 137 GLU A O 1
ATOM 1104 N N . ALA A 1 138 ? -5.987 1.620 22.956 1.00 89.25 138 ALA A N 1
ATOM 1105 C CA . ALA A 1 138 ? -6.054 0.633 21.880 1.00 89.25 138 ALA A CA 1
ATOM 1106 C C . ALA A 1 138 ? -5.255 1.044 20.631 1.00 89.25 138 ALA A C 1
ATOM 1108 O O . ALA A 1 138 ? -4.678 0.168 19.984 1.00 89.25 138 ALA A O 1
ATOM 1109 N N . LEU A 1 139 ? -5.202 2.342 20.305 1.00 85.25 139 LEU A N 1
ATOM 1110 C CA . LEU A 1 139 ? -4.382 2.895 19.218 1.00 85.25 139 LEU A CA 1
ATOM 1111 C C . LEU A 1 139 ? -2.877 2.873 19.518 1.00 85.25 139 LEU A C 1
ATOM 1113 O O . LEU A 1 139 ? -2.083 2.831 18.585 1.00 85.25 139 LEU A O 1
ATOM 1117 N N . ALA A 1 140 ? -2.483 2.925 20.792 1.00 82.56 140 ALA A N 1
ATOM 1118 C CA . ALA A 1 140 ? -1.082 2.871 21.210 1.00 82.56 140 ALA A CA 1
ATOM 1119 C C . ALA A 1 140 ? -0.504 1.450 21.262 1.00 82.56 140 ALA A C 1
ATOM 1121 O O . ALA A 1 140 ? 0.687 1.284 21.533 1.00 82.56 140 ALA A O 1
ATOM 1122 N N . ARG A 1 141 ? -1.329 0.419 21.039 1.00 83.38 141 ARG A N 1
ATOM 1123 C CA . ARG A 1 141 ? -0.853 -0.965 20.941 1.00 83.38 141 ARG A CA 1
ATOM 1124 C C . ARG A 1 141 ? 0.107 -1.105 19.757 1.00 83.38 141 ARG A C 1
ATOM 1126 O O . ARG A 1 141 ? 0.003 -0.380 18.770 1.00 83.38 141 ARG A O 1
ATOM 1133 N N . GLU A 1 142 ? 1.027 -2.059 19.868 1.00 72.50 142 GLU A N 1
ATOM 1134 C CA . GLU A 1 142 ? 1.886 -2.458 18.751 1.00 72.50 142 GLU A CA 1
ATOM 1135 C C . GLU A 1 142 ? 1.021 -2.844 17.540 1.00 72.50 142 GLU A C 1
ATOM 1137 O O . GLU A 1 142 ? -0.065 -3.407 17.720 1.00 72.50 142 GLU A O 1
ATOM 1142 N N . ASP A 1 143 ? 1.477 -2.489 16.330 1.00 67.69 143 ASP A N 1
ATOM 1143 C CA . ASP A 1 143 ? 0.707 -2.665 15.094 1.00 67.69 143 ASP A CA 1
ATOM 1144 C C . ASP A 1 143 ? 0.198 -4.116 15.001 1.00 67.69 143 ASP A C 1
ATOM 1146 O O . ASP A 1 143 ? 1.000 -5.058 15.015 1.00 67.69 143 ASP A O 1
ATOM 1150 N N . PRO A 1 144 ? -1.128 -4.338 14.931 1.00 63.91 144 PRO A N 1
ATOM 1151 C CA . PRO A 1 144 ? -1.689 -5.683 14.922 1.00 63.91 144 PRO A CA 1
ATOM 1152 C C . PRO A 1 144 ? -1.356 -6.472 13.645 1.00 63.91 144 PRO A C 1
ATOM 1154 O O . PRO A 1 144 ? -1.715 -7.653 13.550 1.00 63.91 144 PRO A O 1
ATOM 1157 N N . LEU A 1 145 ? -0.732 -5.847 12.639 1.00 73.25 145 LEU A N 1
ATOM 1158 C CA . LEU A 1 145 ? -0.511 -6.435 11.324 1.00 73.25 145 LEU A CA 1
ATOM 1159 C C . LEU A 1 145 ? 0.985 -6.524 10.984 1.00 73.25 145 LEU A C 1
ATOM 1161 O O . LEU A 1 145 ? 1.571 -5.547 10.530 1.00 73.25 145 LEU A O 1
ATOM 1165 N N . PRO A 1 146 ? 1.604 -7.714 11.112 1.00 72.75 146 PRO A N 1
ATOM 1166 C CA . PRO A 1 146 ? 2.995 -7.891 10.717 1.00 72.75 146 PRO A CA 1
ATOM 1167 C C . PRO A 1 146 ? 3.150 -7.756 9.197 1.00 72.75 146 PRO A C 1
ATOM 1169 O O . PRO A 1 146 ? 2.333 -8.290 8.431 1.00 72.75 146 PRO A O 1
ATOM 1172 N N . LEU A 1 147 ? 4.224 -7.078 8.795 1.00 78.00 147 LEU A N 1
ATOM 1173 C CA . LEU A 1 147 ? 4.672 -6.931 7.412 1.00 78.00 147 LEU A CA 1
ATOM 1174 C C . LEU A 1 147 ? 5.630 -8.074 7.046 1.00 78.00 147 LEU A C 1
ATOM 1176 O O . LEU A 1 147 ? 6.377 -8.563 7.892 1.00 78.00 147 LEU A O 1
ATOM 1180 N N . ASP A 1 148 ? 5.591 -8.533 5.792 1.00 79.31 148 ASP A N 1
ATOM 1181 C CA . ASP A 1 148 ? 6.639 -9.417 5.265 1.00 79.31 148 ASP A CA 1
ATOM 1182 C C . ASP A 1 148 ? 7.908 -8.623 4.882 1.00 79.31 148 ASP A C 1
ATOM 1184 O O . ASP A 1 148 ? 7.869 -7.402 4.758 1.00 79.31 148 ASP A O 1
ATOM 1188 N N . ALA A 1 149 ? 9.043 -9.299 4.671 1.00 78.25 149 ALA A N 1
ATOM 1189 C CA . ALA A 1 149 ? 10.315 -8.630 4.358 1.00 78.25 149 ALA A CA 1
ATOM 1190 C C . ALA A 1 149 ? 10.272 -7.771 3.073 1.00 78.25 149 ALA A C 1
ATOM 1192 O O . ALA A 1 149 ? 11.002 -6.787 2.957 1.00 78.25 149 ALA A O 1
ATOM 1193 N N . GLY A 1 150 ? 9.426 -8.130 2.102 1.00 76.12 150 GLY A N 1
ATOM 1194 C CA . GLY A 1 150 ? 9.207 -7.321 0.903 1.00 76.12 150 GLY A CA 1
ATOM 1195 C C . GLY A 1 150 ? 8.403 -6.062 1.221 1.00 76.12 150 GLY A C 1
ATOM 1196 O O . GLY A 1 150 ? 8.729 -4.975 0.753 1.00 76.12 150 GLY A O 1
ATOM 1197 N N . GLU A 1 151 ? 7.386 -6.180 2.070 1.00 78.50 151 GLU A N 1
ATOM 1198 C CA . GLU A 1 151 ? 6.591 -5.048 2.550 1.00 78.50 151 GLU A CA 1
ATOM 1199 C C . GLU A 1 151 ? 7.400 -4.099 3.441 1.00 78.50 151 GLU A C 1
ATOM 1201 O O . GLU A 1 151 ? 7.288 -2.884 3.282 1.00 78.50 151 GLU A O 1
ATOM 1206 N N . GLU A 1 152 ? 8.262 -4.625 4.312 1.00 81.81 152 GLU A N 1
ATOM 1207 C CA . GLU A 1 152 ? 9.217 -3.832 5.095 1.00 81.81 152 GLU A CA 1
ATOM 1208 C C . GLU A 1 152 ? 10.158 -3.037 4.182 1.00 81.81 152 GLU A C 1
ATOM 1210 O O . GLU A 1 152 ? 10.333 -1.834 4.379 1.00 81.81 152 GLU A O 1
ATOM 1215 N N . ALA A 1 153 ? 10.694 -3.668 3.131 1.00 77.88 153 ALA A N 1
ATOM 1216 C CA . ALA A 1 153 ? 11.534 -2.988 2.145 1.00 77.88 153 ALA A CA 1
ATOM 1217 C C . ALA A 1 153 ? 10.774 -1.876 1.398 1.00 77.88 153 ALA A C 1
ATOM 1219 O O . ALA A 1 153 ? 11.328 -0.812 1.127 1.00 77.88 153 ALA A O 1
ATOM 1220 N N . LEU A 1 154 ? 9.487 -2.081 1.094 1.00 76.81 154 LEU A N 1
ATOM 1221 C CA . LEU A 1 154 ? 8.641 -1.055 0.474 1.00 76.81 154 LEU A CA 1
ATOM 1222 C C . LEU A 1 154 ? 8.341 0.116 1.421 1.00 76.81 154 LEU A C 1
ATOM 1224 O O . LEU A 1 154 ? 8.192 1.248 0.954 1.00 76.81 154 LEU A O 1
ATOM 1228 N N . VAL A 1 155 ? 8.257 -0.127 2.732 1.00 76.12 155 VAL A N 1
ATOM 1229 C CA . VAL A 1 155 ? 8.140 0.933 3.747 1.00 76.12 155 VAL A CA 1
ATOM 1230 C C . VAL A 1 155 ? 9.454 1.700 3.892 1.00 76.12 155 VAL A C 1
ATOM 1232 O O . VAL A 1 155 ? 9.437 2.930 3.889 1.00 76.12 155 VAL A O 1
ATOM 1235 N N . GLU A 1 156 ? 10.593 1.004 3.953 1.00 75.31 156 GLU A N 1
ATOM 1236 C CA . GLU A 1 156 ? 11.929 1.620 3.961 1.00 75.31 156 GLU A CA 1
ATOM 1237 C C . GLU A 1 156 ? 12.122 2.529 2.738 1.00 75.31 156 GLU A C 1
ATOM 1239 O O . GLU A 1 156 ? 12.577 3.668 2.858 1.00 75.31 156 GLU A O 1
ATOM 1244 N N . PHE A 1 157 ? 11.676 2.059 1.572 1.00 68.56 157 PHE A N 1
ATOM 1245 C CA . PHE A 1 157 ? 11.731 2.800 0.316 1.00 68.56 157 PHE A CA 1
ATOM 1246 C C . PHE A 1 157 ? 10.628 3.869 0.173 1.00 68.56 157 PHE A C 1
ATOM 1248 O O . PHE A 1 157 ? 10.499 4.493 -0.878 1.00 68.56 157 PHE A O 1
ATOM 1255 N N . LYS A 1 158 ? 9.826 4.110 1.223 1.00 68.44 158 LYS A N 1
ATOM 1256 C CA . LYS A 1 158 ? 8.735 5.106 1.274 1.00 68.44 158 LYS A CA 1
ATOM 1257 C C . LYS A 1 158 ? 7.650 4.935 0.202 1.00 68.44 158 LYS A C 1
ATOM 1259 O O . LYS A 1 158 ? 6.913 5.869 -0.104 1.00 68.44 158 LYS A O 1
ATOM 1264 N N . VAL A 1 159 ? 7.525 3.733 -0.350 1.00 67.38 159 VAL A N 1
ATOM 1265 C CA . VAL A 1 159 ? 6.484 3.360 -1.322 1.00 67.38 159 VAL A CA 1
ATOM 1266 C C . VAL A 1 159 ? 5.195 2.932 -0.626 1.00 67.38 159 VAL A C 1
ATOM 1268 O O . VAL A 1 159 ? 4.097 3.061 -1.170 1.00 67.38 159 VAL A O 1
ATOM 1271 N N . SER A 1 160 ? 5.331 2.403 0.584 1.00 68.62 160 SER A N 1
ATOM 1272 C CA . SER A 1 160 ? 4.237 1.976 1.445 1.00 68.62 160 SER A CA 1
ATOM 1273 C C . SER A 1 160 ? 4.389 2.601 2.832 1.00 68.62 160 SER A C 1
ATOM 1275 O O . SER A 1 160 ? 5.457 3.100 3.186 1.00 68.62 160 SER A O 1
ATOM 1277 N N . ARG A 1 161 ? 3.328 2.559 3.638 1.00 71.19 161 ARG A N 1
ATOM 1278 C CA . ARG A 1 161 ? 3.375 2.914 5.062 1.00 71.19 161 ARG A CA 1
ATOM 1279 C C . ARG A 1 161 ? 2.929 1.728 5.907 1.00 71.19 161 ARG A C 1
ATOM 1281 O O . ARG A 1 161 ? 2.148 0.906 5.437 1.00 71.19 161 ARG A O 1
ATOM 1288 N N . ALA A 1 162 ? 3.394 1.662 7.149 1.00 68.38 162 ALA A N 1
ATOM 1289 C CA . ALA A 1 162 ? 2.839 0.726 8.118 1.00 68.38 162 ALA A CA 1
ATOM 1290 C C . ALA A 1 162 ? 1.441 1.207 8.580 1.00 68.38 162 ALA A C 1
ATOM 1292 O O . ALA A 1 162 ? 1.266 2.420 8.786 1.00 68.38 162 ALA A O 1
ATOM 1293 N N . PRO A 1 163 ? 0.448 0.306 8.706 1.00 70.81 163 PRO A N 1
ATOM 1294 C CA . PRO A 1 163 ? -0.869 0.630 9.253 1.00 70.81 163 PRO A CA 1
ATOM 1295 C C . PRO A 1 163 ? -0.777 1.338 10.609 1.00 70.81 163 PRO A C 1
ATOM 1297 O O . PRO A 1 163 ? 0.050 1.007 11.448 1.00 70.81 163 PRO A O 1
ATOM 1300 N N . LEU A 1 164 ? -1.612 2.357 10.823 1.00 72.81 164 LEU A N 1
ATOM 1301 C CA . LEU A 1 164 ? -1.723 3.112 12.077 1.00 72.81 164 LEU A CA 1
ATOM 1302 C C . LEU A 1 164 ? -0.415 3.707 12.643 1.00 72.81 164 LEU A C 1
ATOM 1304 O O . LEU A 1 164 ? -0.435 4.286 13.728 1.00 72.81 164 LEU A O 1
ATOM 1308 N N . ALA A 1 165 ? 0.700 3.690 11.905 1.00 70.56 165 ALA A N 1
ATOM 1309 C CA . ALA A 1 165 ? 1.999 4.174 12.386 1.00 70.56 165 ALA A CA 1
ATOM 1310 C C . ALA A 1 165 ? 1.971 5.641 12.860 1.00 70.56 165 ALA A C 1
ATOM 1312 O O . ALA A 1 165 ? 2.714 6.047 13.752 1.00 70.56 165 ALA A O 1
ATOM 1313 N N . HIS A 1 166 ? 1.080 6.449 12.281 1.00 68.25 166 HIS A N 1
ATOM 1314 C CA . HIS A 1 166 ? 0.875 7.847 12.650 1.00 68.25 166 HIS A CA 1
ATOM 1315 C C . HIS A 1 166 ? 0.108 8.023 13.972 1.00 68.25 166 HIS A C 1
ATOM 1317 O O . HIS A 1 166 ? 0.280 9.042 14.642 1.00 68.25 166 HIS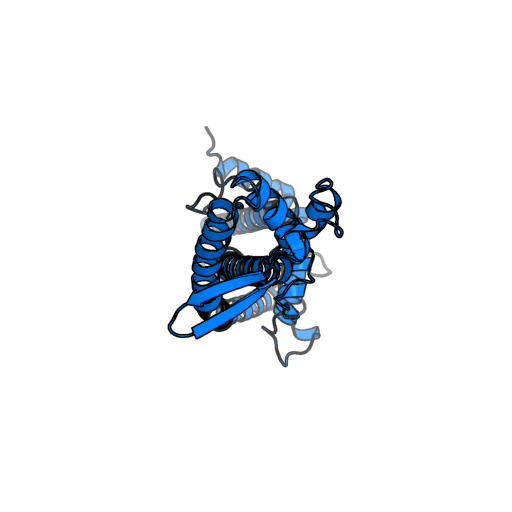 A O 1
ATOM 1323 N N . ALA A 1 167 ? -0.736 7.058 14.347 1.00 68.62 167 ALA A N 1
ATOM 1324 C CA . ALA A 1 167 ? -1.601 7.154 15.515 1.00 68.62 167 ALA A CA 1
ATOM 1325 C C . ALA A 1 167 ? -0.783 7.125 16.813 1.00 68.62 167 ALA A C 1
ATOM 1327 O O . ALA A 1 167 ? -1.015 7.958 17.688 1.00 68.62 167 ALA A O 1
ATOM 1328 N N . VAL A 1 168 ? 0.246 6.273 16.892 1.00 67.25 168 VAL A N 1
ATOM 1329 C CA . VAL A 1 168 ? 1.145 6.154 18.058 1.00 67.25 168 VAL A CA 1
ATOM 1330 C C . VAL A 1 168 ? 1.768 7.506 18.431 1.00 67.25 168 VAL A C 1
ATOM 1332 O O . VAL A 1 168 ? 1.708 7.933 19.580 1.00 67.25 168 VAL A O 1
ATOM 1335 N N . ALA A 1 169 ? 2.277 8.253 17.446 1.00 67.56 169 ALA A N 1
ATOM 1336 C CA . ALA A 1 169 ? 2.915 9.556 17.666 1.00 67.56 169 ALA A CA 1
ATOM 1337 C C . ALA A 1 169 ? 1.942 10.681 18.086 1.00 67.56 169 ALA A C 1
ATOM 1339 O O . ALA A 1 169 ? 2.381 11.768 18.491 1.00 67.56 169 ALA A O 1
ATOM 1340 N N . ILE A 1 170 ? 0.634 10.462 17.922 1.00 66.50 170 ILE A N 1
ATOM 1341 C CA . ILE A 1 170 ? -0.432 11.390 18.315 1.00 66.50 170 ILE A CA 1
ATOM 1342 C C . ILE A 1 170 ? -0.935 11.059 19.723 1.00 66.50 170 ILE A C 1
ATOM 1344 O O . ILE A 1 170 ? -1.246 11.992 20.465 1.00 66.50 170 ILE A O 1
ATOM 1348 N N . VAL A 1 171 ? -0.960 9.778 20.115 1.00 66.81 171 VAL A N 1
ATOM 1349 C CA . VAL A 1 171 ? -1.429 9.352 21.445 1.00 66.81 171 VAL A CA 1
ATOM 1350 C C . VAL A 1 171 ? -0.657 10.064 22.561 1.00 66.81 171 VAL A C 1
ATOM 1352 O O . VAL A 1 171 ? -1.284 10.660 23.432 1.00 66.81 171 VAL A O 1
ATOM 1355 N N . ASP A 1 172 ? 0.673 10.151 22.469 1.00 63.88 172 ASP A N 1
ATOM 1356 C CA . ASP A 1 172 ? 1.518 10.819 23.480 1.00 63.88 172 ASP A CA 1
ATOM 1357 C C . ASP A 1 172 ? 1.264 12.334 23.623 1.00 63.88 172 ASP A C 1
ATOM 1359 O O . ASP A 1 172 ? 1.699 12.971 24.586 1.00 63.88 172 ASP A O 1
ATOM 1363 N N . LYS A 1 173 ? 0.587 12.945 22.644 1.00 67.88 173 LYS A N 1
ATOM 1364 C CA . LYS A 1 173 ? 0.322 14.392 22.588 1.00 67.88 173 LYS A CA 1
ATOM 1365 C C . LYS A 1 173 ? -1.093 14.746 23.034 1.00 67.88 173 LYS A C 1
ATOM 1367 O O . LYS A 1 173 ? -1.366 15.928 23.275 1.00 67.88 173 LYS A O 1
ATOM 1372 N N . ILE A 1 174 ? -1.990 13.763 23.129 1.00 65.75 174 ILE A N 1
ATOM 1373 C CA . ILE A 1 174 ? -3.379 13.969 23.536 1.00 65.75 174 ILE A CA 1
ATOM 1374 C C . ILE A 1 174 ? -3.502 13.783 25.057 1.00 65.75 174 ILE A C 1
ATOM 1376 O O . ILE A 1 174 ? -2.970 12.868 25.670 1.00 65.75 174 ILE A O 1
ATOM 1380 N N . ARG A 1 175 ? -4.139 14.792 25.652 1.00 61.41 175 ARG A N 1
ATOM 1381 C CA . ARG A 1 175 ? -4.146 15.219 27.058 1.00 61.41 175 ARG A CA 1
ATOM 1382 C C . ARG A 1 175 ? -5.065 14.372 27.971 1.00 61.41 175 ARG A C 1
ATOM 1384 O O . ARG A 1 175 ? -5.761 13.502 27.461 1.00 61.41 175 ARG A O 1
ATOM 1391 N N . PRO A 1 176 ? -5.094 14.628 29.303 1.00 58.97 176 PRO A N 1
ATOM 1392 C CA . PRO A 1 176 ? -5.629 13.687 30.283 1.00 58.97 176 PRO A CA 1
ATOM 1393 C C . PRO A 1 176 ? -7.139 13.520 30.125 1.00 58.97 176 PRO A C 1
ATOM 1395 O O . PRO A 1 176 ? -7.887 14.491 30.234 1.00 58.97 176 PRO A O 1
ATOM 1398 N N . GLY A 1 177 ? -7.569 12.286 29.882 1.00 67.56 177 GLY A N 1
ATOM 1399 C CA . GLY A 1 177 ? -8.945 11.869 30.113 1.00 67.56 177 GLY A CA 1
ATOM 1400 C C . GLY A 1 177 ? -9.185 11.548 31.594 1.00 67.56 177 GLY A C 1
ATOM 1401 O O . GLY A 1 177 ? -8.316 11.809 32.436 1.00 67.56 177 GLY A O 1
ATOM 1402 N N . PRO A 1 178 ? -10.358 10.988 31.928 1.00 75.19 178 PRO A N 1
ATOM 1403 C CA . PRO A 1 178 ? -10.635 10.430 33.247 1.00 75.19 178 PRO A CA 1
ATOM 1404 C C . PRO A 1 178 ? -9.460 9.586 33.756 1.00 75.19 178 PRO A C 1
ATOM 1406 O O . PRO A 1 178 ? -8.898 8.774 33.020 1.00 75.19 178 PRO A O 1
ATOM 1409 N N . GLY A 1 179 ? -9.060 9.807 35.011 1.00 78.56 179 GLY A N 1
ATOM 1410 C CA . GLY A 1 179 ? -7.948 9.076 35.615 1.00 78.56 179 GLY A CA 1
ATOM 1411 C C . GLY A 1 179 ? -8.226 7.572 35.686 1.00 78.56 179 GLY A C 1
ATOM 1412 O O . GLY A 1 179 ? -9.377 7.131 35.663 1.00 78.56 179 GLY A O 1
ATOM 1413 N N . ALA A 1 180 ? -7.168 6.771 35.825 1.00 80.69 180 ALA A N 1
ATOM 1414 C CA . ALA A 1 180 ? -7.303 5.322 35.993 1.00 80.69 180 ALA A CA 1
ATOM 1415 C C . ALA A 1 180 ? -8.161 4.932 37.217 1.00 80.69 180 ALA A C 1
ATOM 1417 O O . ALA A 1 180 ? -8.748 3.854 37.218 1.00 80.69 180 ALA A O 1
ATOM 1418 N N . ASP A 1 181 ? -8.274 5.833 38.199 1.00 86.75 181 ASP A N 1
ATOM 1419 C CA . ASP A 1 181 ? -9.030 5.662 39.444 1.00 86.75 181 ASP A CA 1
ATOM 1420 C C . ASP A 1 181 ? -10.503 6.118 39.358 1.00 86.75 181 ASP A C 1
ATOM 1422 O O . ASP A 1 181 ? -11.174 6.210 40.387 1.00 86.75 181 ASP A O 1
ATOM 1426 N N . ASP A 1 182 ? -11.026 6.448 38.168 1.00 91.56 182 ASP A N 1
ATOM 1427 C CA . ASP A 1 182 ? -12.437 6.830 38.028 1.00 91.56 182 ASP A CA 1
ATOM 1428 C C . ASP A 1 182 ? -13.356 5.680 38.501 1.00 91.56 182 ASP A C 1
ATOM 1430 O O . ASP A 1 182 ? -13.271 4.565 37.975 1.00 91.56 182 ASP A O 1
ATOM 1434 N N . PRO A 1 183 ? -14.252 5.908 39.483 1.00 93.31 183 PRO A N 1
ATOM 1435 C CA . PRO A 1 183 ? -15.070 4.842 40.059 1.00 93.31 183 PRO A CA 1
ATOM 1436 C C . PRO A 1 183 ? -16.034 4.218 39.043 1.00 93.31 183 PRO A C 1
ATOM 1438 O O . PRO A 1 183 ? -16.440 3.067 39.216 1.00 93.31 183 PRO A O 1
ATOM 1441 N N . ARG A 1 184 ? -16.377 4.942 37.967 1.00 94.56 184 ARG A N 1
ATOM 1442 C CA . ARG A 1 184 ? -17.260 4.444 36.903 1.00 94.56 184 ARG A CA 1
ATOM 1443 C C . ARG A 1 184 ? -16.642 3.265 36.158 1.00 94.56 184 ARG A C 1
ATOM 1445 O O . ARG A 1 184 ? -17.381 2.446 35.621 1.00 94.56 184 ARG A O 1
ATOM 1452 N N . TRP A 1 185 ? -15.314 3.120 36.177 1.00 95.88 185 TRP A N 1
ATOM 1453 C CA . TRP A 1 185 ? -14.624 2.007 35.526 1.00 95.88 185 TRP A CA 1
ATOM 1454 C C . TRP A 1 185 ? -15.034 0.635 36.042 1.00 95.88 185 TRP A C 1
ATOM 1456 O O . TRP A 1 185 ? -15.110 -0.305 35.254 1.00 95.88 185 TRP A O 1
ATOM 1466 N N . ALA A 1 186 ? -15.299 0.528 37.344 1.00 95.75 186 ALA A N 1
ATOM 1467 C CA . ALA A 1 186 ? -15.627 -0.731 38.002 1.00 95.75 186 ALA A CA 1
ATOM 1468 C C . ALA A 1 186 ? -17.127 -1.072 37.955 1.00 95.75 186 ALA A C 1
ATOM 1470 O O . ALA A 1 186 ? -17.515 -2.156 38.391 1.00 95.75 186 ALA A O 1
ATOM 1471 N N . VAL A 1 187 ? -17.973 -0.164 37.452 1.00 96.94 187 VAL A N 1
ATOM 1472 C CA . VAL A 1 187 ? -19.419 -0.395 37.339 1.00 96.94 187 VAL A CA 1
ATOM 1473 C C . VAL A 1 187 ? -19.673 -1.495 36.318 1.00 96.94 187 VAL A C 1
ATOM 1475 O O . VAL A 1 187 ? -19.091 -1.486 35.234 1.00 96.94 187 VAL A O 1
ATOM 1478 N N . LEU A 1 188 ? -20.528 -2.446 36.686 1.00 97.56 188 LEU A N 1
ATOM 1479 C CA . LEU A 1 188 ? -20.854 -3.598 35.858 1.00 97.56 188 LEU A CA 1
ATOM 1480 C C . LEU A 1 188 ? -22.070 -3.303 34.983 1.00 97.56 188 LEU A C 1
ATOM 1482 O O . LEU A 1 188 ? -23.089 -2.847 35.494 1.00 97.56 188 LEU A O 1
ATOM 1486 N N . TYR A 1 189 ? -21.976 -3.651 33.705 1.00 97.38 189 TYR A N 1
ATOM 1487 C CA . TYR A 1 189 ? -23.061 -3.541 32.736 1.00 97.38 189 TYR A CA 1
ATOM 1488 C C . TYR A 1 189 ? -23.408 -4.916 32.180 1.00 97.38 189 TYR A C 1
ATOM 1490 O O . TYR A 1 189 ? -22.527 -5.730 31.888 1.00 97.38 189 TYR A O 1
ATOM 1498 N N . GLU A 1 190 ? -24.703 -5.173 32.031 1.00 96.25 190 GLU A N 1
ATOM 1499 C CA . GLU A 1 190 ? -25.212 -6.413 31.454 1.00 96.25 190 GLU A CA 1
ATOM 1500 C C . GLU A 1 190 ? -25.362 -6.259 29.943 1.00 96.25 190 GLU A C 1
ATOM 1502 O O . GLU A 1 190 ? -25.869 -5.257 29.442 1.00 96.25 190 GLU A O 1
ATOM 1507 N N . TRP A 1 191 ? -24.975 -7.269 29.179 1.00 95.31 191 TRP A N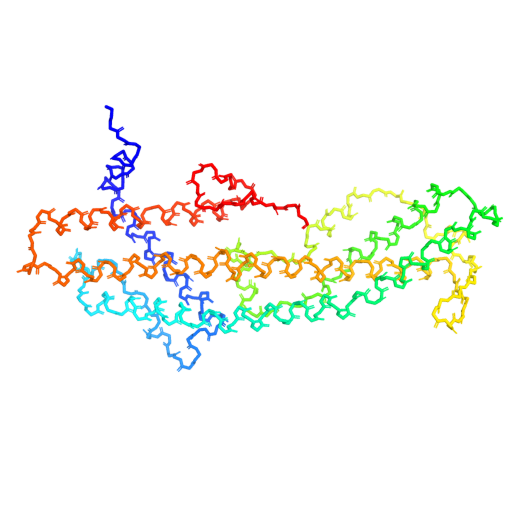 1
ATOM 1508 C CA . TRP A 1 191 ? -25.139 -7.253 27.732 1.00 95.31 191 TRP A CA 1
ATOM 1509 C C . TRP A 1 191 ? -25.843 -8.506 27.234 1.00 95.31 191 TRP A C 1
ATOM 1511 O O . TRP A 1 191 ? -25.750 -9.580 27.827 1.00 95.31 191 TRP A O 1
ATOM 1521 N N . ASN A 1 192 ? -26.576 -8.348 26.131 1.00 94.31 192 ASN A N 1
ATOM 1522 C CA . ASN A 1 192 ? -27.271 -9.441 25.464 1.00 94.31 192 ASN A CA 1
ATOM 1523 C C . ASN A 1 192 ? -27.218 -9.212 23.955 1.00 94.31 192 ASN A C 1
ATOM 1525 O O . ASN A 1 192 ? -27.897 -8.331 23.428 1.00 94.31 192 ASN A O 1
ATOM 1529 N N . LEU A 1 193 ? -26.381 -9.989 23.273 1.00 93.06 193 LEU A N 1
ATOM 1530 C CA . LEU A 1 193 ? -26.115 -9.854 21.847 1.00 93.06 193 LEU A CA 1
ATOM 1531 C C . LEU A 1 193 ? -26.048 -11.232 21.207 1.00 93.06 193 LEU A C 1
ATOM 1533 O O . LEU A 1 193 ? -25.388 -12.127 21.718 1.00 93.06 193 LEU A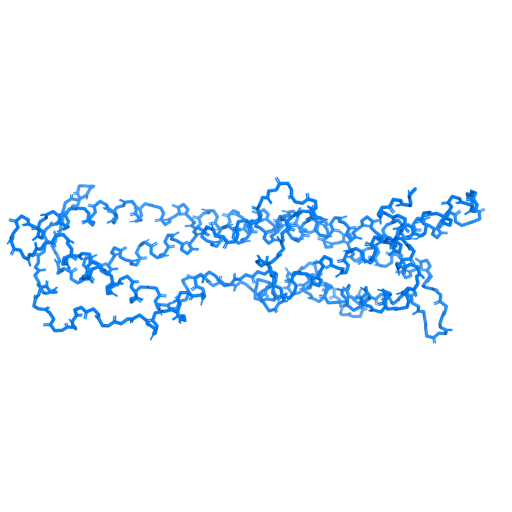 O 1
ATOM 1537 N N . ASP A 1 194 ? -26.705 -11.389 20.058 1.00 89.50 194 ASP A N 1
ATOM 1538 C CA . ASP A 1 194 ? -26.629 -12.600 19.230 1.00 89.50 194 ASP A CA 1
ATOM 1539 C C . ASP A 1 194 ? -26.975 -13.908 19.984 1.00 89.50 194 ASP A C 1
ATOM 1541 O O . ASP A 1 194 ? -26.510 -14.987 19.631 1.00 89.50 194 ASP A O 1
ATOM 1545 N N . GLY A 1 195 ? -27.831 -13.820 21.012 1.00 88.50 195 GLY A N 1
ATOM 1546 C CA . GLY A 1 195 ? -28.237 -14.957 21.849 1.00 88.50 195 GLY A CA 1
ATOM 1547 C C . GLY A 1 195 ? -27.267 -15.286 22.989 1.00 88.50 195 GLY A C 1
ATOM 1548 O O . GLY A 1 195 ? -27.546 -16.190 23.774 1.00 88.50 195 GLY A O 1
ATOM 1549 N N . GLU A 1 196 ? -26.167 -14.546 23.108 1.00 91.88 196 GLU A N 1
ATOM 1550 C CA . GLU A 1 196 ? -25.246 -14.591 24.238 1.00 91.88 196 GLU A CA 1
ATOM 1551 C C . GLU A 1 196 ? -25.593 -13.500 25.249 1.00 91.88 196 GLU A C 1
ATOM 1553 O O . GLU A 1 196 ? -25.981 -12.391 24.879 1.00 91.88 196 GLU A O 1
ATOM 1558 N N . HIS A 1 197 ? -25.398 -13.797 26.530 1.00 93.31 197 HIS A N 1
ATOM 1559 C CA . HIS A 1 197 ? -25.554 -12.837 27.613 1.00 93.31 197 HIS A CA 1
ATOM 1560 C C . HIS A 1 197 ? -24.318 -12.837 28.508 1.00 93.31 197 HIS A C 1
ATOM 1562 O O . HIS A 1 197 ? -23.696 -13.880 28.735 1.00 93.31 197 HIS A O 1
ATOM 1568 N N . GLY A 1 198 ? -23.994 -11.685 29.073 1.00 94.62 198 GLY A N 1
ATOM 1569 C CA . GLY A 1 198 ? -22.880 -11.557 29.996 1.00 94.62 198 GLY A CA 1
ATOM 1570 C C . GLY A 1 198 ? -22.946 -10.273 30.796 1.00 94.62 198 GLY A C 1
ATOM 1571 O O . GLY A 1 198 ? -23.854 -9.460 30.634 1.00 94.62 198 GLY A O 1
ATOM 1572 N N . GLN A 1 199 ? -21.971 -10.117 31.677 1.00 96.94 199 GLN A N 1
ATOM 1573 C CA . GLN A 1 199 ? -21.818 -8.948 32.521 1.00 96.94 199 GLN A CA 1
ATOM 1574 C C . GLN A 1 199 ? -20.330 -8.691 32.695 1.00 96.94 199 GLN A C 1
ATOM 1576 O O . GLN A 1 199 ? -19.579 -9.625 32.976 1.00 96.94 199 GLN A O 1
ATOM 1581 N N . ASP A 1 200 ? -19.913 -7.443 32.521 1.00 97.75 200 ASP A N 1
ATOM 1582 C CA . ASP A 1 200 ? -18.526 -7.044 32.741 1.00 97.75 200 ASP A CA 1
ATOM 1583 C C . ASP A 1 200 ? -18.443 -5.570 33.152 1.00 97.75 200 ASP A C 1
ATOM 1585 O O . ASP A 1 200 ? -19.430 -4.833 33.093 1.00 97.75 200 ASP A O 1
ATOM 1589 N N . SER A 1 201 ? -17.269 -5.150 33.610 1.00 97.81 201 SER A N 1
ATOM 1590 C CA . SER A 1 201 ? -16.979 -3.772 33.988 1.00 97.81 201 SER A CA 1
ATOM 1591 C C . SER A 1 201 ? -16.990 -2.832 32.784 1.00 97.81 201 SER A C 1
ATOM 1593 O O . SER A 1 201 ? -16.635 -3.223 31.670 1.00 97.81 201 SER A O 1
ATOM 1595 N N . LEU A 1 202 ? -17.328 -1.559 33.010 1.00 97.56 202 LEU A N 1
ATOM 1596 C CA . LEU A 1 202 ? -17.304 -0.531 31.970 1.00 97.56 202 LEU A CA 1
ATOM 1597 C C . LEU A 1 202 ? -15.953 -0.485 31.258 1.00 97.56 202 LEU A C 1
ATOM 1599 O O . LEU A 1 202 ? -15.903 -0.429 30.032 1.00 97.56 202 LEU A O 1
ATOM 1603 N N . ARG A 1 203 ? -14.855 -0.532 32.024 1.00 96.44 203 ARG A N 1
ATOM 1604 C CA . ARG A 1 203 ? -13.509 -0.470 31.450 1.00 96.44 203 ARG A CA 1
ATOM 1605 C C . ARG A 1 203 ? -13.242 -1.641 30.511 1.00 96.44 203 ARG A C 1
ATOM 1607 O O . ARG A 1 203 ? -12.725 -1.424 29.421 1.00 96.44 203 ARG A O 1
ATOM 1614 N N . GLU A 1 204 ? -13.605 -2.852 30.917 1.00 97.00 204 GLU A N 1
ATOM 1615 C CA . GLU A 1 204 ? -13.361 -4.052 30.117 1.00 97.00 204 GLU A CA 1
ATOM 1616 C C . GLU A 1 204 ? -14.220 -4.079 28.849 1.00 97.00 204 GLU A C 1
ATOM 1618 O O . GLU A 1 204 ? -13.704 -4.348 27.763 1.00 97.00 204 GLU A O 1
ATOM 1623 N N . LEU A 1 205 ? -15.496 -3.693 28.949 1.00 97.69 205 LEU A N 1
ATOM 1624 C CA . LEU A 1 205 ? -16.380 -3.589 27.787 1.00 97.69 205 LEU A CA 1
ATOM 1625 C C . LEU A 1 205 ? -15.869 -2.544 26.793 1.00 97.69 205 LEU A C 1
ATOM 1627 O O . LEU A 1 205 ? -15.758 -2.833 25.602 1.00 97.69 205 LEU A O 1
ATOM 1631 N N . LEU A 1 206 ? -15.520 -1.340 27.260 1.00 97.50 206 LEU A N 1
ATOM 1632 C CA . LEU A 1 206 ? -15.016 -0.293 26.372 1.00 97.50 206 LEU A CA 1
ATOM 1633 C C . LEU A 1 206 ? -13.651 -0.653 25.772 1.00 97.50 206 LEU A C 1
ATOM 1635 O O . LEU A 1 206 ? -13.423 -0.324 24.610 1.00 97.50 206 LEU A O 1
ATOM 1639 N N . ARG A 1 207 ? -12.781 -1.361 26.508 1.00 95.62 207 ARG A N 1
ATOM 1640 C CA . ARG A 1 207 ? -11.510 -1.897 25.992 1.00 95.62 207 ARG A CA 1
ATOM 1641 C C . ARG A 1 207 ? -11.748 -2.919 24.883 1.00 95.62 207 ARG A C 1
ATOM 1643 O O . ARG A 1 207 ? -11.168 -2.805 23.809 1.00 95.62 207 ARG A O 1
ATOM 1650 N N . GLN A 1 208 ? -12.633 -3.893 25.101 1.00 95.81 208 GLN A N 1
ATOM 1651 C CA . GLN A 1 208 ? -12.987 -4.876 24.074 1.00 95.81 208 GLN A CA 1
ATOM 1652 C C . GLN A 1 208 ? -13.532 -4.194 22.811 1.00 95.81 208 GLN A C 1
ATOM 1654 O O . GLN A 1 208 ? -13.177 -4.567 21.688 1.00 95.81 208 GLN A O 1
ATOM 1659 N N . ILE A 1 209 ? -14.383 -3.180 22.993 1.00 97.25 209 ILE A N 1
ATOM 1660 C CA . ILE A 1 209 ? -14.938 -2.401 21.889 1.00 97.25 209 ILE A CA 1
ATOM 1661 C C . ILE A 1 209 ? -13.829 -1.661 21.146 1.00 97.25 209 ILE A C 1
ATOM 1663 O O . ILE A 1 209 ? -13.753 -1.771 19.921 1.00 97.25 209 ILE A O 1
ATOM 1667 N N . SER A 1 210 ? -12.979 -0.916 21.857 1.00 94.81 210 SER A N 1
ATOM 1668 C CA . SER A 1 210 ? -11.944 -0.101 21.227 1.00 94.81 210 SER A CA 1
ATOM 1669 C C . SER A 1 210 ? -10.929 -0.952 20.474 1.00 94.81 210 SER A C 1
ATOM 1671 O O . SER A 1 210 ? -10.584 -0.617 19.343 1.00 94.81 210 SER A O 1
ATOM 1673 N N . GLU A 1 211 ? -10.518 -2.090 21.031 1.00 94.25 211 GLU A N 1
ATOM 1674 C CA . GLU A 1 211 ? -9.633 -3.039 20.356 1.00 94.25 211 GLU A CA 1
ATOM 1675 C C . GLU A 1 211 ? -10.263 -3.587 19.075 1.00 94.25 211 GLU A C 1
ATOM 1677 O O . GLU A 1 211 ? -9.618 -3.580 18.029 1.00 94.25 211 GLU A O 1
ATOM 1682 N N . ALA A 1 212 ? -11.538 -3.987 19.108 1.00 95.31 212 ALA A N 1
ATOM 1683 C CA . ALA A 1 212 ? -12.230 -4.475 17.915 1.00 95.31 212 ALA A CA 1
ATOM 1684 C C . ALA A 1 212 ? -12.388 -3.392 16.832 1.00 95.31 212 ALA A C 1
ATOM 1686 O O . ALA A 1 212 ? -12.335 -3.700 15.639 1.00 95.31 212 ALA A O 1
ATOM 1687 N N . VAL A 1 213 ? -12.581 -2.131 17.231 1.00 93.69 213 VAL A N 1
ATOM 1688 C CA . VAL A 1 213 ? -12.622 -0.985 16.311 1.00 93.69 213 VAL A CA 1
ATOM 1689 C C . VAL A 1 213 ? -11.251 -0.748 15.687 1.00 93.69 213 VAL A C 1
ATOM 1691 O O . VAL A 1 213 ? -11.153 -0.689 14.463 1.00 93.69 213 VAL A O 1
ATOM 1694 N N . VAL A 1 214 ? -10.197 -0.657 16.499 1.00 91.62 214 VAL A N 1
ATOM 1695 C CA . VAL A 1 214 ? -8.828 -0.420 16.022 1.00 91.62 214 VAL A CA 1
ATOM 1696 C C . VAL A 1 214 ? -8.351 -1.562 15.125 1.00 91.62 214 VAL A C 1
ATOM 1698 O O . VAL A 1 214 ? -7.821 -1.295 14.052 1.00 91.62 214 VAL A O 1
ATOM 1701 N N . ASP A 1 215 ? -8.606 -2.821 15.489 1.00 92.00 215 ASP A N 1
ATOM 1702 C CA . ASP A 1 215 ? -8.246 -3.989 14.676 1.00 92.00 215 ASP A CA 1
ATOM 1703 C C . ASP A 1 215 ? -8.925 -3.961 13.295 1.00 92.00 215 ASP A C 1
ATOM 1705 O O . ASP A 1 215 ? -8.318 -4.319 12.283 1.00 92.00 215 ASP A O 1
ATOM 1709 N N . PHE A 1 216 ? -10.194 -3.544 13.237 1.00 92.88 216 PHE A N 1
ATOM 1710 C CA . PHE A 1 216 ? -10.931 -3.446 11.979 1.00 92.88 216 PHE A CA 1
ATOM 1711 C C . PHE A 1 216 ? -10.454 -2.273 11.116 1.00 92.88 216 PHE A C 1
ATOM 1713 O O . PHE A 1 216 ? -10.298 -2.436 9.905 1.00 92.88 216 PHE A O 1
ATOM 1720 N N . LEU A 1 217 ? -10.170 -1.118 11.731 1.00 89.81 217 LEU A N 1
ATOM 1721 C CA . LEU A 1 217 ? -9.579 0.034 11.046 1.00 89.81 217 LEU A CA 1
ATOM 1722 C C . LEU A 1 217 ? -8.193 -0.304 10.487 1.00 89.81 217 LEU A C 1
ATOM 1724 O O . LEU A 1 217 ? -7.951 -0.052 9.310 1.00 89.81 217 LEU A O 1
ATOM 1728 N N . ALA A 1 218 ? -7.333 -0.952 11.278 1.00 88.00 218 ALA A N 1
ATOM 1729 C CA . ALA A 1 218 ? -6.019 -1.413 10.835 1.00 88.00 218 ALA A CA 1
ATOM 1730 C C . ALA A 1 218 ? -6.133 -2.365 9.635 1.00 88.00 218 ALA A C 1
ATOM 1732 O O . ALA A 1 218 ? -5.414 -2.218 8.649 1.00 88.00 218 ALA A O 1
ATOM 1733 N N . ALA A 1 219 ? -7.070 -3.321 9.677 1.00 90.00 219 ALA A N 1
ATOM 1734 C CA . ALA A 1 219 ? -7.288 -4.253 8.571 1.00 90.00 219 ALA A CA 1
ATOM 1735 C C . ALA A 1 219 ? -7.782 -3.550 7.293 1.00 90.00 219 ALA A C 1
ATOM 1737 O O . ALA A 1 219 ? -7.336 -3.888 6.195 1.00 90.00 219 ALA A O 1
ATOM 1738 N N . GLY A 1 220 ? -8.673 -2.562 7.430 1.00 89.31 220 GLY A N 1
ATOM 1739 C CA . GLY A 1 220 ? -9.147 -1.743 6.313 1.00 89.31 220 GLY A CA 1
ATOM 1740 C C . GLY A 1 220 ? -8.038 -0.879 5.710 1.00 89.31 220 GLY A C 1
ATOM 1741 O O . GLY A 1 220 ? -7.853 -0.881 4.492 1.00 89.31 220 GLY A O 1
ATOM 1742 N N . GLU A 1 221 ? -7.258 -0.204 6.556 1.00 84.75 221 GLU A N 1
ATOM 1743 C CA . GLU A 1 221 ? -6.103 0.590 6.135 1.00 84.75 221 GLU A CA 1
ATOM 1744 C C . GLU A 1 221 ? -5.071 -0.288 5.417 1.00 84.75 221 GLU A C 1
ATOM 1746 O O . GLU A 1 221 ? -4.614 0.055 4.329 1.00 84.75 221 GLU A O 1
ATOM 1751 N N . HIS A 1 222 ? -4.757 -1.463 5.960 1.00 85.62 222 HIS A N 1
ATOM 1752 C CA . HIS A 1 222 ? -3.816 -2.396 5.349 1.00 85.62 222 HIS A CA 1
ATOM 1753 C C . HIS A 1 222 ? -4.269 -2.874 3.961 1.00 85.62 222 HIS A C 1
ATOM 1755 O O . HIS A 1 222 ? -3.460 -2.944 3.033 1.00 85.62 222 HIS A O 1
ATOM 1761 N N . MET A 1 223 ? -5.565 -3.153 3.783 1.00 87.00 223 MET A N 1
ATOM 1762 C CA . MET A 1 223 ? -6.131 -3.478 2.471 1.00 87.00 223 MET A CA 1
ATOM 1763 C C . MET A 1 223 ? -5.977 -2.311 1.484 1.00 87.00 223 MET A C 1
ATOM 1765 O O . MET A 1 223 ? -5.553 -2.527 0.346 1.00 87.00 223 MET A O 1
ATOM 1769 N N . ALA A 1 224 ? -6.272 -1.080 1.913 1.00 81.19 224 ALA A N 1
ATOM 1770 C CA . ALA A 1 224 ? -6.134 0.117 1.083 1.00 81.19 224 ALA A CA 1
ATOM 1771 C C . ALA A 1 224 ? -4.669 0.396 0.699 1.00 81.19 224 ALA A C 1
ATOM 1773 O O . ALA A 1 224 ? -4.376 0.658 -0.471 1.00 81.19 224 ALA A O 1
ATOM 1774 N N . ILE A 1 225 ? -3.745 0.275 1.658 1.00 80.69 225 ILE A N 1
ATOM 1775 C CA . ILE A 1 225 ? -2.300 0.410 1.444 1.00 80.69 225 ILE A CA 1
ATOM 1776 C C . ILE A 1 225 ? -1.832 -0.607 0.403 1.00 80.69 225 ILE A C 1
ATOM 1778 O O . ILE A 1 225 ? -1.284 -0.215 -0.624 1.00 80.69 225 ILE A O 1
ATOM 1782 N N . ARG A 1 226 ? -2.122 -1.902 0.595 1.00 83.81 226 ARG A N 1
ATOM 1783 C CA . ARG A 1 226 ? -1.720 -2.953 -0.355 1.00 83.81 226 ARG A CA 1
ATOM 1784 C C . ARG A 1 226 ? -2.303 -2.735 -1.748 1.00 83.81 226 ARG A C 1
ATOM 1786 O O . ARG A 1 226 ? -1.602 -2.948 -2.737 1.00 83.81 226 ARG A O 1
ATOM 1793 N N . TYR A 1 227 ? -3.556 -2.294 -1.851 1.00 81.00 227 TYR A N 1
ATOM 1794 C CA . TYR A 1 227 ? -4.158 -1.965 -3.143 1.00 81.00 227 TYR A CA 1
ATOM 1795 C C . TYR A 1 227 ? -3.399 -0.859 -3.866 1.00 81.00 227 TYR A C 1
ATOM 1797 O O . TYR A 1 227 ? -3.016 -1.050 -5.024 1.00 81.00 227 TYR A O 1
ATOM 1805 N N . ASN A 1 228 ? -3.127 0.252 -3.185 1.00 75.25 228 ASN A N 1
ATOM 1806 C CA . ASN A 1 228 ? -2.397 1.370 -3.769 1.00 75.25 228 ASN A CA 1
ATOM 1807 C C . ASN A 1 228 ? -0.953 0.989 -4.116 1.00 75.25 228 ASN A C 1
ATOM 1809 O O . ASN A 1 228 ? -0.522 1.202 -5.249 1.00 75.25 228 ASN A O 1
ATOM 1813 N N . THR A 1 229 ? -0.231 0.358 -3.192 1.00 77.50 229 THR A N 1
ATOM 1814 C CA . THR A 1 229 ? 1.162 -0.051 -3.389 1.00 77.50 229 THR A CA 1
ATOM 1815 C C . THR A 1 229 ? 1.300 -1.054 -4.533 1.00 77.50 229 THR A C 1
ATOM 1817 O O . THR A 1 229 ? 2.050 -0.806 -5.474 1.00 77.50 229 THR A O 1
ATOM 1820 N N . PHE A 1 230 ? 0.556 -2.165 -4.522 1.00 80.25 230 PHE A N 1
ATOM 1821 C CA . PHE A 1 230 ? 0.760 -3.228 -5.511 1.00 80.25 230 PHE A CA 1
ATOM 1822 C C . PHE A 1 230 ? 0.062 -2.982 -6.855 1.00 80.25 230 PHE A C 1
ATOM 1824 O O . PHE A 1 230 ? 0.484 -3.555 -7.860 1.00 80.25 230 PHE A O 1
ATOM 1831 N N . SER A 1 231 ? -0.984 -2.149 -6.909 1.00 76.12 231 SER A N 1
ATOM 1832 C CA . SER A 1 231 ? -1.689 -1.843 -8.166 1.00 76.12 231 SER A CA 1
ATOM 1833 C C . SER A 1 231 ? -1.213 -0.535 -8.787 1.00 76.12 231 SER A C 1
ATOM 1835 O O . SER A 1 231 ? -0.750 -0.528 -9.926 1.00 76.12 231 SER A O 1
ATOM 1837 N N . ASN A 1 232 ? -1.319 0.569 -8.047 1.00 70.94 232 ASN A N 1
ATOM 1838 C CA . ASN A 1 232 ? -1.092 1.900 -8.602 1.00 70.94 232 ASN A CA 1
ATOM 1839 C C . ASN A 1 232 ? 0.393 2.239 -8.672 1.00 70.94 232 ASN A C 1
ATOM 1841 O O . ASN A 1 232 ? 0.817 2.832 -9.651 1.00 70.94 232 ASN A O 1
ATOM 1845 N N . PHE A 1 233 ? 1.186 1.852 -7.675 1.00 72.19 233 PHE A N 1
ATOM 1846 C CA . PHE A 1 233 ? 2.607 2.184 -7.685 1.00 72.19 233 PHE A CA 1
ATOM 1847 C C . PHE A 1 233 ? 3.438 1.115 -8.401 1.00 72.19 233 PHE A C 1
ATOM 1849 O O . PHE A 1 233 ? 4.060 1.389 -9.423 1.00 72.19 233 PHE A O 1
ATOM 1856 N N . ILE A 1 234 ? 3.409 -0.125 -7.910 1.00 79.56 234 ILE A N 1
ATOM 1857 C CA . ILE A 1 234 ? 4.293 -1.189 -8.399 1.00 79.56 234 ILE A CA 1
ATOM 1858 C C . ILE A 1 234 ? 3.878 -1.658 -9.796 1.00 79.56 234 ILE A C 1
ATOM 1860 O O . ILE A 1 234 ? 4.695 -1.631 -10.711 1.00 79.56 234 ILE A O 1
ATOM 1864 N N . TRP A 1 235 ? 2.620 -2.077 -9.990 1.00 81.31 235 TRP A N 1
ATOM 1865 C CA . TRP A 1 235 ? 2.195 -2.655 -11.271 1.00 81.31 235 TRP A CA 1
ATOM 1866 C C . TRP A 1 235 ? 2.177 -1.634 -12.411 1.00 81.31 235 TRP A C 1
ATOM 1868 O O . TRP A 1 235 ? 2.700 -1.898 -13.493 1.00 81.31 235 TRP A O 1
ATOM 1878 N N . PHE A 1 236 ? 1.605 -0.455 -12.183 1.00 80.69 236 PHE A N 1
ATOM 1879 C CA . PHE A 1 236 ? 1.631 0.598 -13.194 1.00 80.69 236 PHE A CA 1
ATOM 1880 C C . PHE A 1 236 ? 3.051 1.143 -13.410 1.00 80.69 236 PHE A C 1
ATOM 1882 O O . PHE A 1 236 ? 3.483 1.247 -14.558 1.00 80.69 236 PHE A O 1
ATOM 1889 N N . GLY A 1 237 ? 3.808 1.407 -12.338 1.00 82.56 237 GLY A N 1
ATOM 1890 C CA . GLY A 1 237 ? 5.184 1.901 -12.425 1.00 82.56 237 GLY A CA 1
ATOM 1891 C C . GLY A 1 237 ? 6.097 0.967 -13.218 1.00 82.56 237 GLY A C 1
ATOM 1892 O O . GLY A 1 237 ? 6.761 1.413 -14.155 1.00 82.56 237 GLY A O 1
ATOM 1893 N N . ILE A 1 238 ? 6.064 -0.343 -12.939 1.00 88.56 238 ILE A N 1
ATOM 1894 C CA . ILE A 1 238 ? 6.853 -1.310 -13.714 1.00 88.56 238 ILE A CA 1
ATOM 1895 C C . ILE A 1 238 ? 6.375 -1.412 -15.165 1.00 88.56 238 ILE A C 1
ATOM 1897 O O . ILE A 1 238 ? 7.184 -1.661 -16.050 1.00 88.56 238 ILE A O 1
ATOM 1901 N N . SER A 1 239 ? 5.077 -1.226 -15.434 1.00 89.44 239 SER A N 1
ATOM 1902 C CA . SER A 1 239 ? 4.538 -1.293 -16.799 1.00 89.44 239 SER A CA 1
ATOM 1903 C C . SER A 1 239 ? 5.096 -0.157 -17.653 1.00 89.44 239 SER A C 1
ATOM 1905 O O . SER A 1 239 ? 5.462 -0.369 -18.810 1.00 89.44 239 SER A O 1
ATOM 1907 N N . VAL A 1 240 ? 5.221 1.039 -17.066 1.00 89.06 240 VAL A N 1
ATOM 1908 C CA . VAL A 1 240 ? 5.888 2.181 -17.704 1.00 89.06 240 VAL A CA 1
ATOM 1909 C C . VAL A 1 240 ? 7.380 1.897 -17.878 1.00 89.06 240 VAL A C 1
ATOM 1911 O O . VAL A 1 240 ? 7.895 2.063 -18.983 1.00 89.06 240 VAL A O 1
ATOM 1914 N N . TRP A 1 241 ? 8.063 1.409 -16.836 1.00 91.50 241 TRP A N 1
ATOM 1915 C CA . TRP A 1 241 ? 9.494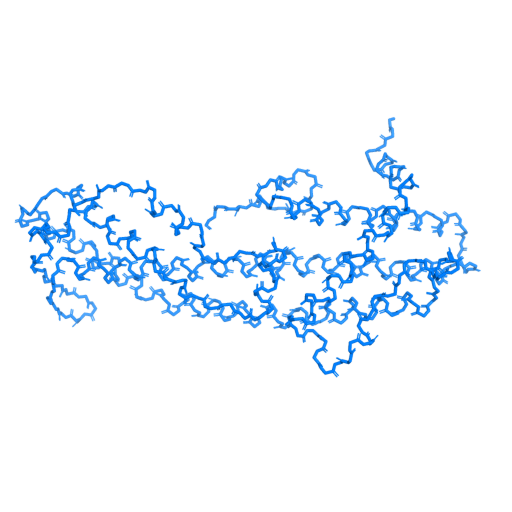 1.081 -16.905 1.00 91.50 241 TRP A CA 1
ATOM 1916 C C . TRP A 1 241 ? 9.793 0.045 -17.994 1.00 91.50 241 TRP A C 1
ATOM 1918 O O . TRP A 1 241 ? 10.717 0.221 -18.783 1.00 91.50 241 TRP A O 1
ATOM 1928 N N . LYS A 1 242 ? 8.953 -0.991 -18.099 1.00 94.31 242 LYS A N 1
ATOM 1929 C CA . LYS A 1 242 ? 9.027 -2.027 -19.132 1.00 94.31 242 LYS A CA 1
ATOM 1930 C C . LYS A 1 242 ? 8.924 -1.429 -20.527 1.00 94.31 242 LYS A C 1
ATOM 1932 O O . LYS A 1 242 ? 9.770 -1.721 -21.365 1.00 94.31 242 LYS A O 1
ATOM 1937 N N . ALA A 1 243 ? 7.935 -0.568 -20.765 1.00 93.56 243 ALA A N 1
ATOM 1938 C CA . ALA A 1 243 ? 7.789 0.097 -22.056 1.00 93.56 243 ALA A CA 1
ATOM 1939 C C . ALA A 1 243 ? 9.030 0.935 -22.402 1.00 93.56 243 ALA A C 1
ATOM 1941 O O . ALA A 1 243 ? 9.520 0.856 -23.524 1.00 93.56 243 ALA A O 1
ATOM 1942 N N . VAL A 1 244 ? 9.577 1.690 -21.443 1.00 93.50 244 VAL A N 1
ATOM 1943 C CA . VAL A 1 244 ? 10.802 2.484 -21.647 1.00 93.50 244 VAL A CA 1
ATOM 1944 C C . VAL A 1 244 ? 11.978 1.592 -22.047 1.00 93.50 244 VAL A C 1
ATOM 1946 O O . VAL A 1 244 ? 12.614 1.853 -23.067 1.00 93.50 244 VAL A O 1
ATOM 1949 N N . THR A 1 245 ? 12.234 0.516 -21.301 1.00 93.88 245 THR A N 1
ATOM 1950 C CA . THR A 1 245 ? 13.350 -0.403 -21.569 1.00 93.88 245 THR A CA 1
ATOM 1951 C C . THR A 1 245 ? 13.180 -1.162 -22.893 1.00 93.88 245 THR A C 1
ATOM 1953 O O . THR A 1 245 ? 14.137 -1.320 -23.649 1.00 93.88 245 THR A O 1
ATOM 1956 N N . GLU A 1 246 ? 11.963 -1.593 -23.235 1.00 94.75 246 GLU A N 1
ATOM 1957 C CA . GLU A 1 246 ? 11.691 -2.271 -24.510 1.00 94.75 246 GLU A CA 1
ATOM 1958 C C . GLU A 1 246 ? 11.826 -1.330 -25.713 1.00 94.75 246 GLU A C 1
ATOM 1960 O O . GLU A 1 246 ? 12.328 -1.743 -26.762 1.00 94.75 246 GLU A O 1
ATOM 1965 N N . ILE A 1 247 ? 11.407 -0.066 -25.580 1.00 94.31 247 ILE A N 1
ATOM 1966 C CA . ILE A 1 247 ? 11.577 0.930 -26.643 1.00 94.31 247 ILE A CA 1
ATOM 1967 C C . ILE A 1 247 ? 13.059 1.300 -26.792 1.00 94.31 247 ILE A C 1
ATOM 1969 O O . ILE A 1 247 ? 13.517 1.454 -27.921 1.00 94.31 247 ILE A O 1
ATOM 1973 N N . GLU A 1 248 ? 13.829 1.382 -25.703 1.00 93.25 248 GLU A N 1
ATOM 1974 C CA . GLU A 1 248 ? 15.284 1.591 -25.761 1.00 93.25 248 GLU A CA 1
ATOM 1975 C C . GLU A 1 248 ? 15.980 0.486 -26.578 1.00 93.25 248 GLU A C 1
ATOM 1977 O O . GLU A 1 248 ? 16.721 0.773 -27.521 1.00 93.25 248 GLU A O 1
ATOM 1982 N N . LEU A 1 249 ? 15.656 -0.783 -26.308 1.00 95.12 249 LEU A N 1
ATOM 1983 C CA . LEU A 1 249 ? 16.149 -1.916 -27.096 1.00 95.12 249 LEU A CA 1
ATOM 1984 C C . LEU A 1 249 ? 15.662 -1.874 -28.557 1.00 95.12 249 LEU A C 1
ATOM 1986 O O . LEU A 1 249 ? 16.405 -2.206 -29.485 1.00 95.12 249 LEU A O 1
ATOM 1990 N N . LEU A 1 250 ? 14.414 -1.457 -28.788 1.00 94.94 250 LEU A N 1
ATOM 1991 C CA . LEU A 1 250 ? 13.865 -1.303 -30.134 1.00 94.94 250 LEU A CA 1
ATOM 1992 C C . LEU A 1 250 ? 14.606 -0.225 -30.936 1.00 94.94 250 LEU A C 1
ATOM 1994 O O . LEU A 1 250 ? 14.886 -0.450 -32.112 1.00 94.94 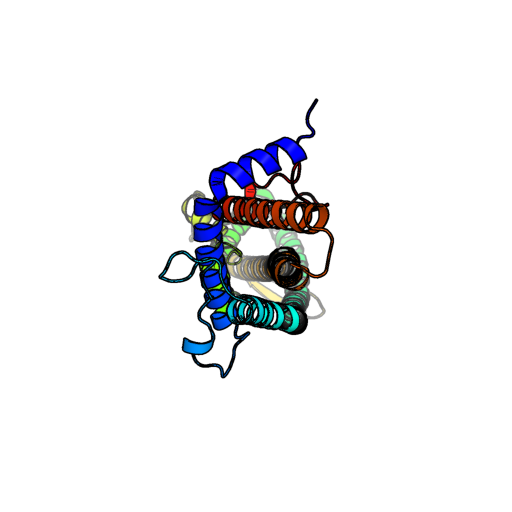250 LEU A O 1
ATOM 1998 N N . VAL A 1 251 ? 14.947 0.914 -30.323 1.00 94.50 251 VAL A N 1
ATOM 1999 C CA . VAL A 1 251 ? 15.738 1.981 -30.958 1.00 94.50 251 VAL A CA 1
ATOM 2000 C C . VAL A 1 251 ? 17.045 1.408 -31.495 1.00 94.50 251 VAL A C 1
ATOM 2002 O O . VAL A 1 251 ? 17.336 1.593 -32.677 1.00 94.50 251 VAL A O 1
ATOM 2005 N N . LEU A 1 252 ? 17.779 0.643 -30.677 1.00 93.12 252 LEU A N 1
ATOM 2006 C CA . LEU A 1 252 ? 19.026 0.005 -31.102 1.00 93.12 252 LEU A CA 1
ATOM 2007 C C . LEU A 1 252 ? 18.806 -0.929 -32.301 1.00 93.12 252 LEU A C 1
ATOM 2009 O O . LEU A 1 252 ? 19.541 -0.863 -33.283 1.00 93.12 252 LEU A O 1
ATOM 2013 N N . ARG A 1 253 ? 17.763 -1.765 -32.261 1.00 94.00 253 ARG A N 1
ATOM 2014 C CA . ARG A 1 253 ? 17.444 -2.719 -33.341 1.00 94.00 253 ARG A CA 1
ATOM 2015 C C . ARG A 1 253 ? 17.006 -2.044 -34.644 1.00 94.00 253 ARG A C 1
ATOM 2017 O O . ARG A 1 253 ? 17.175 -2.619 -35.716 1.00 94.00 253 ARG A O 1
ATOM 2024 N N . LEU A 1 254 ? 16.434 -0.842 -34.570 1.00 95.25 254 LEU A N 1
ATOM 2025 C CA . LEU A 1 254 ? 16.006 -0.076 -35.742 1.00 95.25 254 LEU A CA 1
ATOM 2026 C C . LEU A 1 254 ? 17.144 0.722 -36.392 1.00 95.25 254 LEU A C 1
ATOM 2028 O O . LEU A 1 254 ? 17.014 1.094 -37.564 1.00 95.25 254 LEU A O 1
ATOM 2032 N N . ARG A 1 255 ? 18.255 0.971 -35.685 1.00 92.38 255 ARG A N 1
ATOM 2033 C CA . ARG A 1 255 ? 19.428 1.654 -36.254 1.00 92.38 255 ARG A CA 1
ATOM 2034 C C . ARG A 1 255 ? 19.924 0.905 -37.498 1.00 92.38 255 ARG A C 1
ATOM 2036 O O . ARG A 1 255 ? 20.091 -0.311 -37.492 1.00 92.38 255 ARG A O 1
ATOM 2043 N N . GLY A 1 256 ? 20.095 1.632 -38.603 1.00 90.88 256 GLY A N 1
ATOM 2044 C CA . GLY A 1 256 ? 20.494 1.071 -39.901 1.00 90.88 256 GLY A CA 1
ATOM 2045 C C . GLY A 1 256 ? 19.406 0.290 -40.656 1.00 90.88 256 GLY A C 1
ATOM 2046 O O . GLY A 1 256 ? 19.630 -0.087 -41.804 1.00 90.88 256 GLY A O 1
ATOM 2047 N N . SER A 1 257 ? 18.231 0.076 -40.054 1.00 92.12 257 SER A N 1
ATOM 2048 C CA . SER A 1 257 ? 17.112 -0.680 -40.647 1.00 92.12 257 SER A CA 1
ATOM 2049 C C . SER A 1 257 ? 15.866 0.179 -40.907 1.00 92.12 257 SER A C 1
ATOM 2051 O O . SER A 1 257 ? 15.012 -0.191 -41.713 1.00 92.12 257 SER A O 1
ATOM 2053 N N . ALA A 1 258 ? 15.756 1.331 -40.244 1.00 94.44 258 ALA A N 1
ATOM 2054 C CA . ALA A 1 258 ? 14.696 2.320 -40.420 1.00 94.44 258 ALA A CA 1
ATOM 2055 C C . ALA A 1 258 ? 15.279 3.694 -40.787 1.00 94.44 258 ALA A C 1
ATOM 2057 O O . ALA A 1 258 ? 16.492 3.880 -40.826 1.00 94.44 258 ALA A O 1
ATOM 2058 N N . ARG A 1 259 ? 14.410 4.667 -41.090 1.00 94.50 259 ARG A N 1
ATOM 2059 C CA . ARG A 1 259 ? 14.848 6.031 -41.416 1.00 94.50 259 ARG A CA 1
ATOM 2060 C C . ARG A 1 259 ? 15.430 6.704 -40.171 1.00 94.50 259 ARG A C 1
ATOM 2062 O O . ARG A 1 259 ? 14.753 6.752 -39.145 1.00 94.50 259 ARG A O 1
ATOM 2069 N N . ASP A 1 260 ? 16.635 7.256 -40.289 1.00 93.44 260 ASP A N 1
ATOM 2070 C CA . ASP A 1 260 ? 17.364 7.850 -39.158 1.00 93.44 260 ASP A CA 1
ATOM 2071 C C . ASP A 1 260 ? 16.554 8.936 -38.440 1.00 93.44 260 ASP A C 1
ATOM 2073 O O . ASP A 1 260 ? 16.477 8.937 -37.217 1.00 93.44 260 ASP A O 1
ATOM 2077 N N . ASP A 1 261 ? 15.827 9.774 -39.188 1.00 94.88 261 ASP A N 1
ATOM 2078 C CA . ASP A 1 261 ? 14.992 10.842 -38.629 1.00 94.88 261 ASP A CA 1
ATOM 2079 C C . ASP A 1 261 ? 13.870 10.327 -37.713 1.00 94.88 261 ASP A C 1
ATOM 2081 O O . ASP A 1 261 ? 13.434 11.029 -36.799 1.00 94.88 261 ASP A O 1
ATOM 2085 N N . TRP A 1 262 ? 13.384 9.107 -37.946 1.00 93.81 262 TRP A N 1
ATOM 2086 C CA . TRP A 1 262 ? 12.377 8.471 -37.097 1.00 93.81 262 TRP A CA 1
ATOM 2087 C C . TRP A 1 262 ? 13.013 7.835 -35.867 1.00 93.81 262 TRP A C 1
ATOM 2089 O O . TRP A 1 262 ? 12.462 7.954 -34.772 1.00 93.81 262 TRP A O 1
ATOM 2099 N N . VAL A 1 263 ? 14.165 7.185 -36.043 1.00 94.88 263 VAL A N 1
ATOM 2100 C CA . VAL A 1 263 ? 14.893 6.537 -34.946 1.00 94.88 263 VAL A CA 1
ATOM 2101 C C . VAL A 1 263 ? 15.403 7.583 -33.952 1.00 94.88 263 VAL A C 1
ATOM 2103 O O . VAL A 1 263 ? 15.184 7.423 -32.757 1.00 94.88 263 VAL A O 1
ATOM 2106 N N . ASP A 1 264 ? 15.957 8.700 -34.432 1.00 93.44 264 ASP A N 1
ATOM 2107 C CA . ASP A 1 264 ? 16.424 9.817 -33.596 1.00 93.44 264 ASP A CA 1
ATOM 2108 C C . ASP A 1 264 ? 15.287 10.443 -32.779 1.00 93.44 264 ASP A C 1
ATOM 2110 O O . ASP A 1 264 ? 15.443 10.778 -31.600 1.00 93.44 264 ASP A O 1
ATOM 2114 N N . ARG A 1 265 ? 14.101 10.582 -33.388 1.00 92.81 265 ARG A N 1
ATOM 2115 C CA . ARG A 1 265 ? 12.910 11.057 -32.674 1.00 92.81 265 ARG A CA 1
ATOM 2116 C C . ARG A 1 265 ? 12.483 10.073 -31.602 1.00 92.81 265 ARG A C 1
ATOM 2118 O O . ARG A 1 265 ? 12.193 10.511 -30.493 1.00 92.81 265 ARG A O 1
ATOM 2125 N N . LEU A 1 266 ? 12.419 8.781 -31.920 1.00 93.44 266 LEU A N 1
ATOM 2126 C CA . LEU A 1 266 ? 12.035 7.758 -30.952 1.00 93.44 266 LEU A CA 1
ATOM 2127 C C . LEU A 1 266 ? 13.008 7.743 -29.771 1.00 93.44 266 LEU A C 1
ATOM 2129 O O . LEU A 1 266 ? 12.563 7.783 -28.629 1.00 93.44 266 LEU A O 1
ATOM 2133 N N . GLU A 1 267 ? 14.311 7.791 -30.045 1.00 93.44 267 GLU A N 1
ATOM 2134 C CA . GLU A 1 267 ? 15.347 7.877 -29.018 1.00 93.44 267 GLU A CA 1
ATOM 2135 C C . GLU A 1 267 ? 15.151 9.100 -28.117 1.00 93.44 267 GLU A C 1
ATOM 2137 O O . GLU A 1 267 ? 15.114 8.966 -26.897 1.00 93.44 267 GLU A O 1
ATOM 2142 N N . SER A 1 268 ? 14.926 10.278 -28.702 1.00 93.06 268 SER A N 1
ATOM 2143 C CA . SER A 1 268 ? 14.692 11.510 -27.936 1.00 93.06 268 SER A CA 1
ATOM 2144 C C . SER A 1 268 ? 13.483 11.387 -26.994 1.00 93.06 268 SER A C 1
ATOM 2146 O O . SER A 1 268 ? 13.534 11.831 -25.848 1.00 93.06 268 SER A O 1
ATOM 2148 N N . HIS A 1 269 ? 12.403 10.737 -27.445 1.00 92.06 269 HIS A N 1
ATOM 2149 C CA . HIS A 1 269 ? 11.224 10.495 -26.608 1.00 92.06 269 HIS A CA 1
ATOM 2150 C C . HIS A 1 269 ? 11.487 9.456 -25.511 1.00 92.06 269 HIS A C 1
ATOM 2152 O O . HIS A 1 269 ? 10.951 9.604 -24.417 1.00 92.06 269 HIS A O 1
ATOM 2158 N N . VAL A 1 270 ? 12.328 8.444 -25.751 1.00 92.25 270 VAL A N 1
ATOM 2159 C CA . VAL A 1 270 ? 12.764 7.512 -24.695 1.00 92.25 270 VAL A CA 1
ATOM 2160 C C . VAL A 1 270 ? 13.512 8.260 -23.593 1.00 92.25 270 VAL A C 1
ATOM 2162 O O . VAL A 1 270 ? 13.215 8.047 -22.419 1.00 92.25 270 VAL A O 1
ATOM 2165 N N . ARG A 1 271 ? 14.414 9.187 -23.946 1.00 92.38 271 ARG A N 1
ATOM 2166 C CA . ARG A 1 271 ? 15.135 10.008 -22.953 1.00 92.38 271 ARG A CA 1
ATOM 2167 C C . ARG A 1 271 ? 14.197 10.895 -22.145 1.00 92.38 271 ARG A C 1
ATOM 2169 O O . ARG A 1 271 ? 14.328 10.986 -20.926 1.00 92.38 271 ARG A O 1
ATOM 2176 N N . LEU A 1 272 ? 13.204 11.489 -22.806 1.00 89.81 272 LEU A N 1
ATOM 2177 C CA . LEU A 1 272 ? 12.148 12.229 -22.121 1.00 89.81 272 LEU A CA 1
ATOM 2178 C C . LEU A 1 272 ? 11.374 11.335 -21.141 1.00 89.81 272 LEU A C 1
ATOM 2180 O O . LEU A 1 272 ? 11.170 11.728 -19.996 1.00 89.81 272 LEU A O 1
ATOM 2184 N N . LEU A 1 273 ? 10.981 10.126 -21.553 1.00 89.44 273 LEU A N 1
ATOM 2185 C CA . LEU A 1 273 ? 10.271 9.187 -20.680 1.00 89.44 273 LEU A CA 1
ATOM 2186 C C . LEU A 1 273 ? 11.116 8.769 -19.467 1.00 89.44 273 LEU A C 1
ATOM 2188 O O . LEU A 1 273 ? 10.579 8.711 -18.364 1.00 89.44 273 LEU A O 1
ATOM 2192 N N . GLN A 1 274 ? 12.422 8.530 -19.643 1.00 90.25 274 GLN A N 1
ATOM 2193 C CA . GLN A 1 274 ? 13.354 8.271 -18.535 1.00 90.25 274 GLN A CA 1
ATOM 2194 C C . GLN A 1 274 ? 13.375 9.448 -17.545 1.00 90.25 274 GLN A C 1
ATOM 2196 O O . GLN A 1 274 ? 13.219 9.243 -16.342 1.00 90.25 274 GLN A O 1
ATOM 2201 N N . GLY A 1 275 ? 13.472 10.686 -18.043 1.00 87.50 275 GLY A N 1
ATOM 2202 C CA . GLY A 1 275 ? 13.419 11.891 -17.208 1.00 87.50 275 GLY A CA 1
ATOM 2203 C C . GLY A 1 275 ? 12.096 12.048 -16.447 1.00 87.50 275 GLY A C 1
ATOM 2204 O O . GLY A 1 275 ? 12.100 12.292 -15.241 1.00 87.50 275 GLY A O 1
ATOM 2205 N N . MET A 1 276 ? 10.957 11.844 -17.114 1.00 86.00 276 MET A N 1
ATOM 2206 C CA . MET A 1 276 ? 9.630 11.922 -16.483 1.00 86.00 276 MET A CA 1
ATOM 2207 C C . MET A 1 276 ? 9.423 10.835 -15.419 1.00 86.00 276 MET A C 1
ATOM 2209 O O . MET A 1 276 ? 8.822 11.092 -14.376 1.00 86.00 276 MET A O 1
ATOM 2213 N N . LEU A 1 277 ? 9.937 9.626 -15.654 1.00 85.44 277 LEU A N 1
ATOM 2214 C CA . LEU A 1 277 ? 9.883 8.520 -14.698 1.00 85.44 277 LEU A CA 1
ATOM 2215 C C . LEU A 1 277 ? 10.690 8.821 -13.428 1.00 85.44 277 LEU A C 1
ATOM 2217 O O . LEU A 1 277 ? 10.235 8.534 -12.322 1.00 85.44 277 LEU A O 1
ATOM 2221 N N . LEU A 1 278 ? 11.855 9.453 -13.575 1.00 84.75 278 LEU A N 1
ATOM 2222 C CA . LEU A 1 278 ? 12.670 9.903 -12.447 1.00 84.75 278 LEU A CA 1
ATOM 2223 C C . LEU A 1 278 ? 12.011 11.033 -11.660 1.00 84.75 278 LEU A C 1
ATOM 2225 O O . LEU A 1 278 ? 12.035 11.007 -10.431 1.00 84.75 278 LEU A O 1
ATOM 2229 N N . GLN A 1 279 ? 11.390 11.997 -12.344 1.00 80.44 279 GLN A N 1
ATOM 2230 C CA . GLN A 1 279 ? 10.607 13.048 -11.687 1.00 80.44 279 GLN A CA 1
ATOM 2231 C C . GLN A 1 279 ? 9.445 12.453 -10.887 1.00 80.44 279 GLN A C 1
ATOM 2233 O O . GLN A 1 279 ? 9.227 12.831 -9.737 1.00 80.44 279 GLN A O 1
ATOM 2238 N N . PHE A 1 280 ? 8.748 11.470 -11.463 1.00 76.44 280 PHE A N 1
ATOM 2239 C CA . PHE A 1 280 ? 7.688 10.738 -10.780 1.00 76.44 280 PHE A CA 1
ATOM 2240 C C . PHE A 1 280 ? 8.200 10.023 -9.520 1.00 76.44 280 PHE A C 1
ATOM 2242 O O . PHE A 1 280 ? 7.582 10.138 -8.459 1.00 76.44 280 PHE A O 1
ATOM 2249 N N . LEU A 1 281 ? 9.332 9.317 -9.617 1.00 75.81 281 LEU A N 1
ATOM 2250 C CA . LEU A 1 281 ? 9.947 8.625 -8.483 1.00 75.81 281 LEU A CA 1
ATOM 2251 C C . LEU A 1 281 ? 10.392 9.609 -7.391 1.00 75.81 281 LEU A C 1
ATOM 2253 O O . LEU A 1 281 ? 10.109 9.392 -6.216 1.00 75.81 281 LEU A O 1
ATOM 2257 N N . GLN A 1 282 ? 11.035 10.715 -7.770 1.00 75.12 282 GLN A N 1
ATOM 2258 C CA . GLN A 1 282 ? 11.476 11.749 -6.832 1.00 75.12 282 GLN A CA 1
ATOM 2259 C C . GLN A 1 282 ? 10.294 12.374 -6.082 1.00 75.12 282 GLN A C 1
ATOM 2261 O O . GLN A 1 282 ? 10.344 12.490 -4.859 1.00 75.12 282 GLN A O 1
ATOM 2266 N N . ALA A 1 283 ? 9.207 12.701 -6.789 1.00 69.06 283 ALA A N 1
ATOM 2267 C CA . ALA A 1 283 ? 7.997 13.239 -6.169 1.00 69.06 283 ALA A CA 1
ATOM 2268 C C . ALA A 1 283 ? 7.400 12.278 -5.122 1.00 69.06 283 ALA A C 1
ATOM 2270 O O . ALA A 1 283 ? 6.899 12.726 -4.092 1.00 69.06 283 ALA A O 1
ATOM 2271 N N . HIS A 1 284 ? 7.500 10.963 -5.347 1.00 66.50 284 HIS A N 1
ATOM 2272 C CA . HIS A 1 284 ? 7.094 9.947 -4.369 1.00 66.50 284 HIS A CA 1
ATOM 2273 C C . HIS A 1 284 ? 8.018 9.859 -3.155 1.00 66.50 284 HIS A C 1
ATOM 2275 O O . HIS A 1 284 ? 7.532 9.667 -2.046 1.00 66.50 284 HIS A O 1
ATOM 2281 N N . LEU A 1 285 ? 9.330 10.018 -3.328 1.00 66.00 285 LEU A N 1
ATOM 2282 C CA . LEU A 1 285 ? 10.290 9.908 -2.225 1.00 66.00 285 LEU A CA 1
ATOM 2283 C C . LEU A 1 285 ? 10.299 11.130 -1.288 1.00 66.00 285 LEU A C 1
ATOM 2285 O O . LEU A 1 285 ? 10.646 10.993 -0.107 1.00 66.00 285 LEU A O 1
ATOM 2289 N N . GLU A 1 286 ? 9.955 12.312 -1.805 1.00 66.94 286 GLU A N 1
ATOM 2290 C CA . GLU A 1 286 ? 9.968 13.576 -1.058 1.00 66.94 286 GLU A CA 1
ATOM 2291 C C . GLU A 1 286 ? 8.719 13.757 -0.183 1.00 66.94 286 GLU A C 1
ATOM 2293 O O . GLU A 1 286 ? 8.857 13.969 1.023 1.00 66.94 286 GLU A O 1
ATOM 2298 N N . ASP A 1 287 ? 7.515 13.642 -0.756 1.00 57.31 287 ASP A N 1
ATOM 2299 C CA . ASP A 1 287 ? 6.251 13.665 -0.008 1.00 57.31 287 ASP A CA 1
ATOM 2300 C C . ASP A 1 287 ? 5.099 13.054 -0.842 1.00 57.31 287 ASP A C 1
ATOM 2302 O O . ASP A 1 287 ? 4.491 13.749 -1.667 1.00 57.31 287 ASP A O 1
ATOM 2306 N N . PRO A 1 288 ? 4.728 11.780 -0.599 1.00 52.19 288 PRO A N 1
ATOM 2307 C CA . PRO A 1 288 ? 3.610 11.122 -1.277 1.00 52.19 288 PRO A CA 1
ATOM 2308 C C . PRO A 1 288 ? 2.271 11.869 -1.157 1.00 52.19 288 PRO A C 1
ATOM 2310 O O . PRO A 1 288 ? 1.404 11.721 -2.019 1.00 52.19 288 PRO A O 1
ATOM 2313 N N . ALA A 1 289 ? 2.079 12.673 -0.102 1.00 47.50 289 ALA A N 1
ATOM 2314 C CA . ALA A 1 289 ? 0.856 13.439 0.131 1.00 47.50 289 ALA A CA 1
ATOM 2315 C C . ALA A 1 289 ? 0.817 14.766 -0.654 1.00 47.50 289 ALA A C 1
ATOM 2317 O O . ALA A 1 289 ? -0.251 15.373 -0.782 1.00 47.50 289 ALA A O 1
ATOM 2318 N N . GLN A 1 290 ? 1.950 15.221 -1.204 1.00 42.53 290 GLN A N 1
ATOM 2319 C CA . GLN A 1 290 ? 2.037 16.420 -2.049 1.00 42.53 290 GLN A CA 1
ATOM 2320 C C . GLN A 1 290 ? 1.912 16.139 -3.544 1.00 42.53 290 GLN A C 1
ATOM 2322 O O . GLN A 1 290 ? 1.851 17.087 -4.332 1.00 42.53 290 GLN A O 1
ATOM 2327 N N . ILE A 1 291 ? 1.791 14.873 -3.943 1.00 49.25 291 ILE A N 1
ATOM 2328 C CA . ILE A 1 291 ? 1.539 14.487 -5.332 1.00 49.25 291 ILE A CA 1
ATOM 2329 C C . ILE A 1 291 ? 0.113 14.892 -5.703 1.00 49.25 291 ILE A C 1
ATOM 2331 O O . ILE A 1 291 ? -0.848 14.131 -5.595 1.00 49.25 291 ILE A O 1
ATOM 2335 N N . ARG A 1 292 ? -0.043 16.150 -6.121 1.00 41.09 292 ARG A N 1
ATOM 2336 C CA . ARG A 1 292 ? -1.285 16.652 -6.701 1.00 41.09 292 ARG A CA 1
ATOM 2337 C C . ARG A 1 292 ? -1.368 16.132 -8.141 1.00 41.09 292 ARG A C 1
ATOM 2339 O O . ARG A 1 292 ? -0.486 16.452 -8.933 1.00 41.09 292 ARG A O 1
ATOM 2346 N N . PRO A 1 293 ? -2.415 15.376 -8.521 1.00 43.62 293 PRO A N 1
ATOM 2347 C CA . PRO A 1 293 ? -2.501 14.734 -9.836 1.00 43.62 293 PRO A CA 1
ATOM 2348 C C . PRO A 1 293 ? -2.701 15.689 -11.022 1.00 43.62 293 PRO A C 1
ATOM 2350 O O . PRO A 1 293 ? -3.066 15.232 -12.098 1.00 43.62 293 PRO A O 1
ATOM 2353 N N . THR A 1 294 ? -2.529 17.006 -10.872 1.00 39.12 294 THR A N 1
ATOM 2354 C CA . THR A 1 294 ? -2.775 17.945 -11.979 1.00 39.12 294 THR A CA 1
ATOM 2355 C C . THR A 1 294 ? -1.864 17.696 -13.181 1.00 39.12 294 THR A C 1
ATOM 2357 O O . THR A 1 294 ? -2.307 17.935 -14.300 1.00 39.12 294 THR A O 1
ATOM 2360 N N . ASP A 1 295 ? -0.673 17.129 -12.958 1.00 39.19 295 ASP A N 1
ATOM 2361 C CA . ASP A 1 295 ? 0.327 16.859 -14.002 1.00 39.19 295 ASP A CA 1
ATOM 2362 C C . ASP A 1 295 ? 0.647 15.358 -14.185 1.00 39.19 295 ASP A C 1
ATOM 2364 O O . ASP A 1 295 ? 1.531 15.003 -14.962 1.00 39.19 295 ASP A O 1
ATOM 2368 N N . TYR A 1 296 ? -0.071 14.453 -13.502 1.00 45.50 296 TYR A N 1
ATOM 2369 C CA . TYR A 1 296 ? 0.202 13.008 -13.530 1.00 45.50 296 TYR A CA 1
ATOM 2370 C C . TYR A 1 296 ? -1.046 12.175 -13.860 1.00 45.50 296 TYR A C 1
ATOM 2372 O O . TYR A 1 296 ? -2.160 12.493 -13.460 1.00 45.50 296 TYR A O 1
ATOM 2380 N N . TRP A 1 297 ? -0.838 11.059 -14.566 1.00 40.28 297 TRP A N 1
ATOM 2381 C CA . TRP A 1 297 ? -1.846 10.202 -15.225 1.00 40.28 297 TRP A CA 1
ATOM 2382 C C . TRP A 1 297 ? -2.884 9.517 -14.304 1.00 40.28 297 TRP A C 1
ATOM 2384 O O . TRP A 1 297 ? -3.713 8.735 -14.775 1.00 40.28 297 TRP A O 1
ATOM 2394 N N . TYR A 1 298 ? -2.864 9.770 -12.995 1.00 42.06 298 TYR A N 1
ATOM 2395 C CA . TYR A 1 298 ? -3.764 9.125 -12.042 1.00 42.06 298 TYR A CA 1
ATOM 2396 C C . TYR A 1 298 ? -5.122 9.830 -12.047 1.00 42.06 298 TYR A C 1
ATOM 2398 O O . TYR A 1 298 ? -5.324 10.863 -11.418 1.00 42.06 298 TYR A O 1
ATOM 2406 N N . GLY A 1 299 ? -6.086 9.241 -12.757 1.00 31.81 299 GLY A N 1
ATOM 2407 C CA . GLY A 1 299 ? -7.477 9.701 -12.851 1.00 31.81 299 GLY A CA 1
ATOM 2408 C C . GLY A 1 299 ? -8.302 9.599 -11.559 1.00 31.81 299 GLY A C 1
ATOM 2409 O O . GLY A 1 299 ? -9.529 9.574 -11.632 1.00 31.81 299 GLY A O 1
ATOM 2410 N N . GLN A 1 300 ? -7.671 9.536 -10.386 1.00 34.66 300 GLN A N 1
ATOM 2411 C CA . GLN A 1 300 ? -8.331 9.707 -9.095 1.00 34.66 300 GLN A CA 1
ATOM 2412 C C . GLN A 1 300 ? -7.496 10.634 -8.215 1.00 34.66 300 GLN A C 1
ATOM 2414 O O . GLN A 1 300 ? -6.269 10.558 -8.206 1.00 34.66 300 GLN A O 1
ATOM 2419 N N . GLN A 1 301 ? -8.171 11.517 -7.471 1.00 35.53 301 GLN A N 1
ATOM 2420 C CA . GLN A 1 301 ? -7.527 12.259 -6.393 1.00 35.53 301 GLN A CA 1
ATOM 2421 C C . GLN A 1 301 ? -6.899 11.232 -5.454 1.00 35.53 301 GLN A C 1
ATOM 2423 O O . GLN A 1 301 ? -7.619 10.425 -4.874 1.00 35.53 301 GLN A O 1
ATOM 2428 N N . TYR A 1 302 ? -5.569 11.243 -5.363 1.00 42.84 302 TYR A N 1
ATOM 2429 C CA . TYR A 1 302 ? -4.792 10.462 -4.408 1.00 42.84 302 TYR A CA 1
ATOM 2430 C C . TYR A 1 302 ? -5.318 10.805 -3.007 1.00 42.84 302 TYR A C 1
ATOM 2432 O O . TYR A 1 302 ? -4.957 11.822 -2.413 1.00 42.84 302 TYR A O 1
ATOM 2440 N N . SER A 1 303 ? -6.277 10.029 -2.506 1.00 35.25 303 SER A N 1
ATOM 2441 C CA . SER A 1 303 ? -6.869 10.255 -1.197 1.00 35.25 303 SER A CA 1
ATOM 2442 C C . SER A 1 303 ? -5.927 9.644 -0.174 1.00 35.25 303 SER A C 1
ATOM 2444 O O . SER A 1 303 ? -6.086 8.501 0.239 1.00 35.25 303 SER A O 1
ATOM 2446 N N . TYR A 1 304 ? -4.938 10.428 0.250 1.00 36.03 304 TYR A N 1
ATOM 2447 C CA . TYR A 1 304 ? -4.066 10.107 1.386 1.00 36.03 304 TYR A CA 1
ATOM 2448 C C . TYR A 1 304 ? -4.830 10.054 2.733 1.00 36.03 304 TYR A C 1
ATOM 2450 O O . TYR A 1 304 ? -4.239 9.838 3.789 1.00 36.03 304 TYR A O 1
ATOM 2458 N N . LEU A 1 305 ? -6.151 10.259 2.691 1.00 26.34 305 LEU A N 1
ATOM 2459 C CA . LEU A 1 305 ? -7.079 10.274 3.812 1.00 26.34 305 LEU A CA 1
ATOM 2460 C C . LEU A 1 305 ? -8.302 9.406 3.489 1.00 26.34 305 LEU A C 1
ATOM 2462 O O . LEU A 1 305 ? -9.356 9.909 3.100 1.00 26.34 305 LEU A O 1
ATOM 2466 N N . THR A 1 306 ? -8.135 8.103 3.670 1.00 30.73 306 THR A N 1
ATOM 2467 C CA . THR A 1 306 ? -9.126 7.264 4.352 1.00 30.73 306 THR A CA 1
ATOM 2468 C C . THR A 1 306 ? -8.385 6.459 5.393 1.00 30.73 306 THR A C 1
ATOM 2470 O O . THR A 1 306 ? -7.383 5.825 4.986 1.00 30.73 306 THR A O 1
#

Foldseek 3Di:
DDDVLNVLLVVLVVCLVVLQVLLQVVLLLVLVLLVLVPLPPPDDPVLSRQQGQADPVRHGDDLVNLVSSLVSLVSLQVPQPVSLVVQLVVLVVLLVVLVVLLVQLVVLLVQVLVCCVVVVVDHSVLLVLLLVVLLLVLLLDDQPDDDGSSRVSCVVLLLFPQFSPVSNVVSVVDDDGDDPPDPQQQDKDWDDPPNDIDIGGSVVSSNSNSNSVSSNSSSVVSSVRSCCSSPVPRNVLSVLVSVLSVLVSVLNVCVVPPDPVVSVVSVSVSSSSSVVSSVVSVVSNPDVQPPQCPPPPPPDGPCPDD

Organism: NCBI:txid408172

Sequence (306 aa):
MSSDLDKALAEALANLDEIFARYDEAAAELIRVARLDGHFAGRDDVNLAWPPSHGDDGSPIDAEGLERRAELIAEIHDGIPPRRNRRLVDAHDRYESRRPAYLRNLRLFLQVQRQFVDDDAGTTRDFDELYGVVYLEALAREDPLPLDAGEEALVEFKVSRAPLAHAVAIVDKIRPGPGADDPRWAVLYEWNLDGEHGQDSLRELLRQISEAVVDFLAAGEHMAIRYNTFSNFIWFGISVWKAVTEIELLVLRLRGSARDDWVDRLESHVRLLQGMLLQFLQAHLEDPAQIRPTDYWYGQQYSYLT

Mean predicted aligned error: 8.29 Å

Secondary structure (DSSP, 8-state):
---HHHHHHHHHHHTHHHHHHHHHHHHHHHHHHHHHTTTTTT--GGGGPPPPSB-TTSPBP-HHHHHHHHHHHHHHHHHHHHHHHHHHHHHHHHHHHHHHHHHHHHHHHHHHHHHHHHTTS--HHHHHHHHHHHHHHHHTSPPSSPPPHHHHHHHHTTSS--TTHHHHHHHTTS---S-TT-GGGG-EEEEEETTEEEEEEHHHHHHHHHHHHHHHHHHHHHHHHHHIIIIIIIIHHHHHHHHHHHHHHHHHHHTTTS-HHHHHHHHHHHHHHHHHHHHHHHHHHH-GGG--GGGSS-SS------

Solvent-accessible surface area (backbone atoms only — not comparable to full-atom values): 17013 Å² total; per-residue (Å²): 129,84,52,74,65,56,50,51,39,54,54,31,70,76,41,46,71,59,42,44,56,51,50,44,52,52,49,39,49,48,48,52,50,38,44,58,57,44,62,52,71,94,62,60,71,82,78,62,62,64,62,52,66,45,45,99,86,68,44,70,51,52,71,68,41,38,50,50,48,35,51,57,43,46,48,47,47,73,48,40,62,66,52,40,51,50,55,49,50,57,27,47,52,50,30,60,68,31,44,62,56,30,58,51,30,56,52,48,50,56,51,52,54,46,48,40,42,76,70,68,76,46,52,71,65,56,50,52,45,50,45,49,45,38,37,44,55,40,50,58,47,78,70,92,70,86,72,54,71,32,53,48,47,32,33,75,64,51,66,41,75,68,54,64,61,69,48,42,75,46,46,84,72,60,74,91,52,79,59,97,79,45,73,67,41,72,42,73,47,79,48,77,56,99,91,45,73,53,72,46,30,44,49,59,52,42,36,56,31,25,40,30,46,44,55,35,51,40,28,49,40,43,34,52,48,50,48,43,35,46,47,63,47,48,48,46,47,38,52,52,51,37,52,47,41,48,48,54,43,45,43,62,68,37,60,92,73,52,62,63,77,57,46,55,51,52,46,53,51,45,51,29,50,53,41,52,51,49,52,53,50,49,49,39,66,76,42,66,83,69,61,64,52,90,85,45,94,56,93,56,83,77,66,86,77,118